Protein AF-A0A2S2QT78-F1 (afdb_monomer_lite)

Sequence (280 aa):
MNKSQINLNSVKNALRVKFSNNFRRFKINPHKTIDIESSTCYFLGVPFIPSDSFRSATNFPTILGQCLCLIPMSQDEFRFCSVRTILSVIALLCQIAMTILSFCWLKESGANIFKGGVVLFFGGAAVTMALLINLSINWCGLLKKWEQVEGYFGHQKNLKLKFTLISILCIIFSMVEHLSYLLTGIITTKKESSQEVFEIYVLRMFPQVFNIITYNVWIALLVLVINSVSTLTLCFSDQLIIMGSIALGNYFQSFNDRMKMCKGKVRILKLKFCSTKLYF

pLDDT: mean 73.45, std 18.23, range [28.55, 96.25]

Foldseek 3Di:
DDDPPPDPVVVVVVVVVVVVVVVVVVPPPPPPCPPPVCVPLPPPDDPDDDCQQPLNLCPVLVVCCCVQQLFQADSPDGDCPDPSVVVLVVLLVVLVVQLVLLVVCCVVVDHDPVSVVSNCLSVVLSVLSVVSNVCRNCVNVVSVVSVVLCSVLPGDPCLSVVLVVLSVVLVVVLVVVVVVLVVVQQVVDPDDDPVVSLQVSLCVVRVSDCVVDPDDPVVSVVVVVSSSSSSSSVSSSVSVVVSVCVSVVVSVVSVVVVVVVVVVVVVVVVVVVVVVVVVD

Organism: NCBI:txid143950

Structure (mmCIF, N/CA/C/O backbone):
data_AF-A0A2S2QT78-F1
#
_entry.id   AF-A0A2S2QT78-F1
#
loop_
_atom_site.group_PDB
_atom_site.id
_atom_site.type_symbol
_atom_site.label_atom_id
_atom_site.label_alt_id
_atom_site.label_comp_id
_atom_site.label_asym_id
_atom_site.label_entity_id
_atom_site.label_seq_id
_atom_site.pdbx_PDB_ins_code
_atom_site.Cartn_x
_atom_site.Cartn_y
_atom_site.Cartn_z
_atom_site.occupancy
_atom_site.B_iso_or_equiv
_atom_site.auth_seq_id
_atom_site.auth_comp_id
_atom_site.auth_asym_id
_atom_site.auth_atom_id
_atom_site.pdbx_PDB_model_num
ATOM 1 N N . MET A 1 1 ? 36.944 2.943 44.804 1.00 40.56 1 MET A N 1
ATOM 2 C CA . MET A 1 1 ? 35.773 3.449 44.048 1.00 40.56 1 MET A CA 1
ATOM 3 C C . MET A 1 1 ? 34.786 2.310 43.841 1.00 40.56 1 MET A C 1
ATOM 5 O O . MET A 1 1 ? 34.996 1.493 42.961 1.00 40.56 1 MET A O 1
ATOM 9 N N . ASN A 1 2 ? 33.776 2.183 44.705 1.00 43.69 2 ASN A N 1
ATOM 10 C CA . ASN A 1 2 ? 32.829 1.064 44.672 1.00 43.69 2 ASN A CA 1
ATOM 11 C C . ASN A 1 2 ? 31.497 1.532 45.291 1.00 43.69 2 ASN A C 1
ATOM 13 O O . ASN A 1 2 ? 31.399 1.596 46.513 1.00 43.69 2 ASN A O 1
ATOM 17 N N . LYS A 1 3 ? 30.526 1.992 44.479 1.00 43.75 3 LYS A N 1
ATOM 18 C CA . LYS A 1 3 ? 29.187 2.406 44.974 1.00 43.75 3 LYS A CA 1
ATOM 19 C C . LYS A 1 3 ? 28.069 2.551 43.918 1.00 43.75 3 LYS A C 1
ATOM 21 O O . LYS A 1 3 ? 27.052 3.164 44.214 1.00 43.75 3 LYS A O 1
ATOM 26 N N . SER A 1 4 ? 28.206 1.993 42.710 1.00 48.88 4 SER A N 1
ATOM 27 C CA . SER A 1 4 ? 27.219 2.189 41.621 1.00 48.88 4 SER A CA 1
ATOM 28 C C . SER A 1 4 ? 26.598 0.910 41.038 1.00 48.88 4 SER A C 1
ATOM 30 O O . SER A 1 4 ? 25.759 0.995 40.148 1.00 48.88 4 SER A O 1
ATOM 32 N N . GLN A 1 5 ? 26.943 -0.277 41.547 1.00 44.25 5 GLN A N 1
ATOM 33 C CA . GLN A 1 5 ? 26.356 -1.554 41.096 1.00 44.25 5 GLN A CA 1
ATOM 34 C C . GLN A 1 5 ? 25.200 -2.052 41.988 1.00 44.25 5 GLN A C 1
ATOM 36 O O . GLN A 1 5 ? 24.387 -2.875 41.566 1.00 44.25 5 GLN A O 1
ATOM 41 N N . ILE A 1 6 ? 25.049 -1.502 43.196 1.00 54.31 6 ILE A N 1
ATOM 42 C CA . ILE A 1 6 ? 23.978 -1.860 44.136 1.00 54.31 6 ILE A CA 1
ATOM 43 C C . ILE A 1 6 ? 22.799 -0.902 43.935 1.00 54.31 6 ILE A C 1
ATOM 45 O O . ILE A 1 6 ? 22.584 -0.002 44.736 1.00 54.31 6 ILE A O 1
ATOM 49 N N . ASN A 1 7 ? 22.053 -1.049 42.837 1.00 52.34 7 ASN A N 1
ATOM 50 C CA . ASN A 1 7 ? 20.640 -0.629 42.831 1.00 52.34 7 ASN A CA 1
ATOM 51 C C . ASN A 1 7 ? 19.833 -1.105 41.622 1.00 52.34 7 ASN A C 1
ATOM 53 O O . ASN A 1 7 ? 18.611 -1.188 41.700 1.00 52.34 7 ASN A O 1
ATOM 57 N N . LEU A 1 8 ? 20.474 -1.475 40.511 1.00 51.00 8 LEU A N 1
ATOM 58 C CA . LEU A 1 8 ? 19.716 -1.823 39.309 1.00 51.00 8 LEU A CA 1
ATOM 59 C C . LEU A 1 8 ? 18.965 -3.155 39.466 1.00 51.00 8 LEU A C 1
ATOM 61 O O . LEU A 1 8 ? 17.801 -3.250 39.090 1.00 51.00 8 LEU A O 1
ATOM 65 N N . ASN A 1 9 ? 19.578 -4.154 40.110 1.00 52.41 9 ASN A N 1
ATOM 66 C CA . ASN A 1 9 ? 18.940 -5.455 40.347 1.00 52.41 9 ASN A CA 1
ATOM 67 C C . ASN A 1 9 ? 17.832 -5.393 41.412 1.00 52.41 9 ASN A C 1
ATOM 69 O O . ASN A 1 9 ? 16.823 -6.084 41.279 1.00 52.41 9 ASN A O 1
ATOM 73 N N . SER A 1 10 ? 17.966 -4.517 42.414 1.00 53.44 10 SER A N 1
ATOM 74 C CA . SER A 1 10 ? 16.924 -4.284 43.426 1.00 53.44 10 SER A CA 1
ATOM 75 C C . SER A 1 10 ? 15.687 -3.624 42.805 1.00 53.44 10 SER A C 1
ATOM 77 O O . SER A 1 10 ? 14.565 -4.099 42.981 1.00 53.44 10 SER A O 1
ATOM 79 N N . VAL A 1 11 ? 15.893 -2.607 41.960 1.00 57.00 11 VAL A N 1
ATOM 80 C CA . VAL A 1 11 ? 14.813 -1.921 41.232 1.00 57.00 11 VAL A CA 1
ATOM 81 C C . VAL A 1 11 ? 14.149 -2.843 40.204 1.00 57.00 11 VAL A C 1
ATOM 83 O O . VAL A 1 11 ? 12.922 -2.857 40.094 1.00 57.00 11 VAL A O 1
ATOM 86 N N . LYS A 1 12 ? 14.922 -3.677 39.496 1.00 59.00 12 LYS A N 1
ATOM 87 C CA . LYS A 1 12 ? 14.390 -4.657 38.531 1.00 59.00 12 LYS A CA 1
ATOM 88 C C . LYS A 1 12 ? 13.536 -5.724 39.221 1.00 59.00 12 LYS A C 1
ATOM 90 O O . LYS A 1 12 ? 12.471 -6.076 38.714 1.00 59.00 12 LYS A O 1
ATOM 95 N N . ASN A 1 13 ? 13.952 -6.180 40.403 1.00 59.25 13 ASN A N 1
ATOM 96 C CA . ASN A 1 13 ? 13.185 -7.130 41.207 1.00 59.25 13 ASN A CA 1
ATOM 97 C C . ASN A 1 13 ? 11.931 -6.484 41.810 1.00 59.25 13 ASN A C 1
ATOM 99 O O . ASN A 1 13 ? 10.858 -7.080 41.742 1.00 59.25 13 ASN A O 1
ATOM 103 N N . ALA A 1 14 ? 12.012 -5.240 42.290 1.00 57.84 14 ALA A N 1
ATOM 104 C CA . ALA A 1 14 ? 10.852 -4.496 42.781 1.00 57.84 14 ALA A CA 1
ATOM 105 C C . ALA A 1 14 ? 9.816 -4.239 41.672 1.00 57.84 14 ALA A C 1
ATOM 107 O O . ALA A 1 14 ? 8.618 -4.427 41.890 1.00 57.84 14 ALA A O 1
ATOM 108 N N . LEU A 1 15 ? 10.257 -3.887 40.459 1.00 53.06 15 LEU A N 1
ATOM 109 C CA . LEU A 1 15 ? 9.379 -3.718 39.297 1.00 53.06 15 LEU A CA 1
ATOM 110 C C . LEU A 1 15 ? 8.764 -5.044 38.844 1.00 53.06 15 LEU A C 1
ATOM 112 O O . LEU A 1 15 ? 7.567 -5.079 38.570 1.00 53.06 15 LEU A O 1
ATOM 116 N N . ARG A 1 16 ? 9.529 -6.145 38.838 1.00 51.59 16 ARG A N 1
ATOM 117 C CA . ARG A 1 16 ? 9.022 -7.485 38.497 1.00 51.59 16 ARG A CA 1
ATOM 118 C C . ARG A 1 16 ? 7.979 -7.974 39.510 1.00 51.59 16 ARG A C 1
ATOM 120 O O . ARG A 1 16 ? 6.950 -8.509 39.103 1.00 51.59 16 ARG A O 1
ATOM 127 N N . VAL A 1 17 ? 8.185 -7.735 40.807 1.00 57.78 17 VAL A N 1
ATOM 128 C CA . VAL A 1 17 ? 7.209 -8.072 41.862 1.00 57.78 17 VAL A CA 1
ATOM 129 C C . VAL A 1 17 ? 5.964 -7.184 41.765 1.00 57.78 17 VAL A C 1
ATOM 131 O O . VAL A 1 17 ? 4.847 -7.683 41.887 1.00 57.78 17 VAL A O 1
ATOM 134 N N . LYS A 1 18 ? 6.117 -5.889 41.459 1.00 49.16 18 LYS A N 1
ATOM 135 C CA . LYS A 1 18 ? 4.988 -4.955 41.298 1.00 49.16 18 LYS A CA 1
ATOM 136 C C . LYS A 1 18 ? 4.167 -5.235 40.030 1.00 49.16 18 LYS A C 1
ATOM 138 O O . LYS A 1 18 ? 2.943 -5.121 40.071 1.00 49.16 18 LYS A O 1
ATOM 143 N N . PHE A 1 19 ? 4.803 -5.669 38.938 1.00 46.12 19 PHE A N 1
ATOM 144 C CA . PHE A 1 19 ? 4.113 -6.134 37.727 1.00 46.12 19 PHE A CA 1
ATOM 145 C C . PHE A 1 19 ? 3.421 -7.486 37.940 1.00 46.12 19 PHE A C 1
ATOM 147 O O . PHE A 1 19 ? 2.262 -7.636 37.562 1.00 46.12 19 PHE A O 1
ATOM 154 N N . SER A 1 20 ? 4.079 -8.435 38.614 1.00 46.62 20 SER A N 1
ATOM 155 C CA . SER A 1 20 ? 3.502 -9.747 38.950 1.00 46.62 20 SER A CA 1
ATOM 156 C C . SER A 1 20 ? 2.290 -9.628 39.885 1.00 46.62 20 SER A C 1
ATOM 158 O O . SER A 1 20 ? 1.262 -10.269 39.664 1.00 46.62 20 SER A O 1
ATOM 160 N N . ASN A 1 21 ? 2.345 -8.733 40.877 1.00 44.25 21 ASN A N 1
ATOM 161 C CA . ASN A 1 21 ? 1.227 -8.497 41.794 1.00 44.25 21 ASN A CA 1
ATOM 162 C C . ASN A 1 21 ? 0.055 -7.745 41.140 1.00 44.25 21 ASN A C 1
ATOM 164 O O . ASN A 1 21 ? -1.095 -8.016 41.483 1.00 44.25 21 ASN A O 1
ATOM 168 N N . ASN A 1 22 ? 0.310 -6.862 40.166 1.00 41.34 22 ASN A N 1
ATOM 169 C CA . ASN A 1 22 ? -0.763 -6.254 39.369 1.00 41.34 22 ASN A CA 1
ATOM 170 C C . ASN A 1 22 ? -1.397 -7.253 38.389 1.00 41.34 22 ASN A C 1
ATOM 172 O O . ASN A 1 22 ? -2.614 -7.240 38.229 1.00 41.34 22 ASN A O 1
ATOM 176 N N . PHE A 1 23 ? -0.622 -8.178 37.814 1.00 41.47 23 PHE A N 1
ATOM 177 C CA . PHE A 1 23 ? -1.169 -9.260 36.986 1.00 41.47 23 PHE A CA 1
ATOM 178 C C . PHE A 1 23 ? -1.919 -10.321 37.802 1.00 41.47 23 PHE A C 1
ATOM 180 O O . PHE A 1 23 ? -2.903 -10.877 37.320 1.00 41.47 23 PHE A O 1
ATOM 187 N N . ARG A 1 24 ? -1.551 -10.558 39.070 1.00 37.25 24 ARG A N 1
ATOM 188 C CA . ARG A 1 24 ? -2.330 -11.430 39.970 1.00 37.25 24 ARG A CA 1
ATOM 189 C C . ARG A 1 24 ? -3.718 -10.881 40.309 1.00 37.25 24 ARG A C 1
ATOM 191 O O . ARG A 1 24 ? -4.597 -11.684 40.600 1.00 37.25 24 ARG A O 1
ATOM 198 N N . ARG A 1 25 ? -3.964 -9.566 40.212 1.00 39.62 25 ARG A N 1
ATOM 199 C CA . ARG A 1 25 ? -5.335 -9.014 40.286 1.00 39.62 25 ARG A CA 1
ATOM 200 C C . ARG A 1 25 ? -6.189 -9.321 39.052 1.00 39.62 25 ARG A C 1
ATOM 202 O O . ARG A 1 25 ? -7.403 -9.203 39.139 1.00 39.62 25 ARG A O 1
ATOM 209 N N . PHE A 1 26 ? -5.574 -9.758 37.953 1.00 39.53 26 PHE A N 1
ATOM 210 C CA . PHE A 1 26 ? -6.248 -10.243 36.745 1.00 39.53 26 PHE A CA 1
ATOM 211 C C . PHE A 1 26 ? -6.240 -11.774 36.637 1.00 39.53 26 PHE A C 1
ATOM 213 O O . PHE A 1 26 ? -6.490 -12.323 35.565 1.00 39.53 26 PHE A O 1
ATOM 220 N N . LYS A 1 27 ? -5.983 -12.492 37.740 1.00 32.25 27 LYS A N 1
ATOM 221 C CA . LYS A 1 27 ? -6.191 -13.940 37.785 1.00 32.25 27 LYS A CA 1
ATOM 222 C C . LYS A 1 27 ? -7.698 -14.205 37.851 1.00 32.25 27 LYS A C 1
ATOM 224 O O . LYS A 1 27 ? -8.281 -14.293 38.928 1.00 32.25 27 LYS A O 1
ATOM 229 N N . ILE A 1 28 ? -8.325 -14.274 36.678 1.00 44.38 28 ILE A N 1
ATOM 230 C CA . ILE A 1 28 ? -9.664 -14.836 36.507 1.00 44.38 28 ILE A CA 1
ATOM 231 C C . ILE A 1 28 ? -9.603 -16.250 37.086 1.00 44.38 28 ILE A C 1
ATOM 233 O O . ILE A 1 28 ? -8.765 -17.061 36.695 1.00 44.38 28 ILE A O 1
ATOM 237 N N . ASN A 1 29 ? -10.414 -16.487 38.109 1.00 32.62 29 ASN A N 1
ATOM 238 C CA . ASN A 1 29 ? -10.479 -17.745 38.830 1.00 32.62 29 ASN A CA 1
ATOM 239 C C . ASN A 1 29 ? -11.189 -18.775 37.930 1.00 32.62 29 ASN A C 1
ATOM 241 O O . ASN A 1 29 ? -12.381 -18.599 37.690 1.00 32.62 29 ASN A O 1
ATOM 245 N N . PRO A 1 30 ? -10.516 -19.823 37.419 1.00 44.19 30 PRO A N 1
ATOM 246 C CA . PRO A 1 30 ? -11.125 -20.752 36.463 1.00 44.19 30 PRO A CA 1
ATOM 247 C C . PRO A 1 30 ? -12.193 -21.664 37.091 1.00 44.19 30 PRO A C 1
ATOM 249 O O . PRO A 1 30 ? -12.890 -22.360 36.367 1.00 44.19 30 PRO A O 1
ATOM 252 N N . HIS A 1 31 ? -12.345 -21.645 38.421 1.00 34.16 31 HIS A N 1
ATOM 253 C CA . HIS A 1 31 ? -13.324 -22.454 39.159 1.00 34.16 31 HIS A CA 1
ATOM 254 C C . HIS A 1 31 ? -14.366 -21.642 39.930 1.00 34.16 31 HIS A C 1
ATOM 256 O O . HIS A 1 31 ? -15.113 -22.197 40.732 1.00 34.16 31 HIS A O 1
ATOM 262 N N . LYS A 1 32 ? -14.458 -20.332 39.683 1.00 34.22 32 LYS A N 1
ATOM 263 C CA . LYS A 1 32 ? -15.635 -19.567 40.088 1.00 34.22 32 LYS A CA 1
ATOM 264 C C . LYS A 1 32 ? -16.439 -19.316 38.825 1.00 34.22 32 LYS A C 1
ATOM 266 O O . LYS A 1 32 ? -16.196 -18.338 38.123 1.00 34.22 32 LYS A O 1
ATOM 271 N N . THR A 1 33 ? -17.343 -20.245 38.530 1.00 36.12 33 THR A N 1
ATOM 272 C CA . THR A 1 33 ? -18.530 -19.996 37.717 1.00 36.12 33 THR A CA 1
ATOM 273 C C . THR A 1 33 ? -19.227 -18.781 38.318 1.00 36.12 33 THR A C 1
ATOM 275 O O . THR A 1 33 ? -20.008 -18.871 39.256 1.00 36.12 33 THR A O 1
ATOM 278 N N . ILE A 1 34 ? -18.836 -17.599 37.844 1.00 34.66 34 ILE A N 1
ATOM 279 C CA . ILE A 1 34 ? -19.784 -16.510 37.693 1.00 34.66 34 ILE A CA 1
ATOM 280 C C . ILE A 1 34 ? -20.809 -17.121 36.765 1.00 34.66 34 ILE A C 1
ATOM 282 O O . ILE A 1 34 ? -20.423 -17.524 35.668 1.00 34.66 34 ILE A O 1
ATOM 286 N N . ASP A 1 35 ? -22.029 -17.300 37.249 1.00 31.11 35 ASP A N 1
ATOM 287 C CA . ASP A 1 35 ? -23.122 -17.834 36.463 1.00 31.11 35 ASP A CA 1
ATOM 288 C C . ASP A 1 35 ? -23.119 -17.125 35.109 1.00 31.11 35 ASP A C 1
ATOM 290 O O . ASP A 1 35 ? -23.422 -15.935 34.979 1.00 31.11 35 ASP A O 1
ATOM 294 N N . ILE A 1 36 ? -22.702 -17.874 34.086 1.00 38.16 36 ILE A N 1
ATOM 295 C CA . ILE A 1 36 ? -22.864 -17.539 32.673 1.00 38.16 36 ILE A CA 1
ATOM 296 C C . ILE A 1 36 ? -24.342 -17.829 32.370 1.00 38.16 36 ILE A C 1
ATOM 298 O O . ILE A 1 36 ? -24.713 -18.629 31.5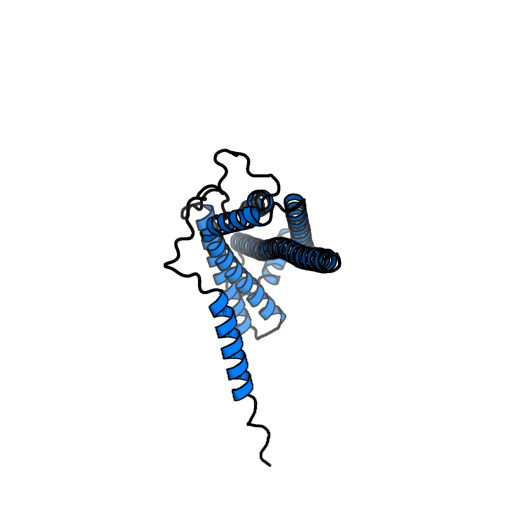25 1.00 38.16 36 ILE A O 1
ATOM 302 N N . GLU A 1 37 ? -25.198 -17.182 33.151 1.00 28.55 37 GLU A N 1
ATOM 303 C CA . GLU A 1 37 ? -26.637 -17.053 32.993 1.00 28.55 37 GLU A CA 1
ATOM 304 C C . GLU A 1 37 ? -26.939 -15.555 32.799 1.00 28.55 37 GLU A C 1
ATOM 306 O O . GLU A 1 37 ? -27.885 -14.973 33.308 1.00 28.55 37 GLU A O 1
ATOM 311 N N . SER A 1 38 ? -26.058 -14.899 32.040 1.00 32.66 38 SER A N 1
ATOM 312 C CA . SER A 1 38 ? -26.363 -13.685 31.280 1.00 32.66 38 SER A CA 1
ATOM 313 C C . SER A 1 38 ? -25.779 -13.810 29.873 1.00 32.66 38 SER A C 1
ATOM 315 O O . SER A 1 38 ? -25.160 -12.901 29.321 1.00 32.66 38 SER A O 1
ATOM 317 N N . SER A 1 39 ? -26.032 -14.971 29.267 1.00 30.86 39 SER A N 1
ATOM 318 C CA . SER A 1 39 ? -25.891 -15.282 27.838 1.00 30.86 39 SER A CA 1
ATOM 319 C C . SER A 1 39 ? -26.843 -14.448 26.954 1.00 30.86 39 SER A C 1
ATOM 321 O O . SER A 1 39 ? -27.360 -14.920 25.949 1.00 30.86 39 SER A O 1
ATOM 323 N N . THR A 1 40 ? -27.069 -13.186 27.317 1.00 31.77 40 THR A N 1
ATOM 324 C CA . THR A 1 40 ? -27.968 -12.225 26.675 1.00 31.77 40 THR A CA 1
ATOM 325 C C . THR A 1 40 ? -27.336 -10.831 26.704 1.00 31.77 40 THR A C 1
ATOM 327 O O . THR A 1 40 ? -27.868 -9.895 27.288 1.00 31.77 40 THR A O 1
ATOM 330 N N . CYS A 1 41 ? -26.177 -10.688 26.058 1.00 32.56 41 CYS A N 1
ATOM 331 C CA . CYS A 1 41 ? -25.733 -9.402 25.497 1.00 32.56 41 CYS A CA 1
ATOM 332 C C . CYS A 1 41 ? -25.567 -9.463 23.969 1.00 32.56 41 CYS A C 1
ATOM 334 O O . CYS A 1 41 ? -24.994 -8.561 23.369 1.00 32.56 41 CYS A O 1
ATOM 336 N N . TYR A 1 42 ? -26.134 -10.491 23.332 1.00 34.47 42 TYR A N 1
ATOM 337 C CA . TYR A 1 42 ? -26.773 -10.304 22.039 1.00 34.47 42 TYR A CA 1
ATOM 338 C C . TYR A 1 42 ? -28.257 -10.197 22.336 1.00 34.47 42 TYR A C 1
ATOM 340 O O . TYR A 1 42 ? -28.914 -11.175 22.692 1.00 34.47 42 TYR A O 1
ATOM 348 N N . PHE A 1 43 ? -28.760 -8.971 22.257 1.00 37.16 43 PHE A N 1
ATOM 349 C CA . PHE A 1 43 ? -30.172 -8.742 22.044 1.00 37.16 43 PHE A CA 1
ATOM 350 C C . PHE A 1 43 ? -30.519 -9.489 20.751 1.00 37.16 43 PHE A C 1
ATOM 352 O O . PHE A 1 43 ? -30.131 -9.085 19.655 1.00 37.16 43 PHE A O 1
ATOM 359 N N . LEU A 1 44 ? -31.151 -10.649 20.912 1.00 38.66 44 LEU A N 1
ATOM 360 C CA . LEU A 1 44 ? -31.910 -11.327 19.877 1.00 38.66 44 LEU A CA 1
ATOM 361 C C . LEU A 1 44 ? -32.727 -10.268 19.117 1.00 38.66 44 LEU A C 1
ATOM 363 O O . LEU A 1 44 ? -33.592 -9.623 19.703 1.00 38.66 44 LEU A O 1
ATOM 367 N N . GLY A 1 45 ? -32.440 -10.085 17.825 1.00 33.94 45 GLY A N 1
ATOM 368 C CA . GLY A 1 45 ? -33.372 -9.430 16.905 1.00 33.94 45 GLY A CA 1
ATOM 369 C C . GLY A 1 45 ? -33.177 -7.941 16.606 1.00 33.94 45 GLY A C 1
ATOM 370 O O . GLY A 1 45 ? -34.173 -7.234 16.491 1.00 33.94 45 GLY A O 1
ATOM 371 N N . VAL A 1 46 ? -31.951 -7.454 16.375 1.00 39.78 46 VAL A N 1
ATOM 372 C CA . VAL A 1 46 ? -31.778 -6.205 15.602 1.00 39.78 46 VAL A CA 1
ATOM 373 C C . VAL A 1 46 ? -31.065 -6.521 14.281 1.00 39.78 46 VAL A C 1
ATOM 375 O O . VAL A 1 46 ? -29.845 -6.652 14.270 1.00 39.78 46 VAL A O 1
ATOM 378 N N . PRO A 1 47 ? -31.785 -6.640 13.149 1.00 44.78 47 PRO A N 1
ATOM 379 C CA . PRO A 1 47 ? -31.189 -6.888 11.830 1.00 44.78 47 PRO A CA 1
ATOM 380 C C . PRO A 1 47 ? -30.467 -5.654 11.254 1.00 44.78 47 PRO A C 1
ATOM 382 O O . PRO A 1 47 ? -30.087 -5.639 10.086 1.00 44.78 47 PRO A O 1
ATOM 385 N N . PHE A 1 48 ? -30.300 -4.593 12.048 1.00 48.88 48 PHE A N 1
ATOM 386 C CA . PHE A 1 48 ? -29.821 -3.298 11.592 1.00 48.88 48 PHE A CA 1
ATOM 387 C C . PHE A 1 48 ? -28.428 -3.021 12.150 1.00 48.88 48 PHE A C 1
ATOM 389 O O . PHE A 1 48 ? -28.279 -2.583 13.290 1.00 48.88 48 PHE A O 1
ATOM 396 N N . ILE A 1 49 ? -27.404 -3.274 11.331 1.00 57.34 49 ILE A N 1
ATOM 397 C CA . ILE A 1 49 ? -26.040 -2.812 11.598 1.00 57.34 49 ILE A CA 1
ATOM 398 C C . ILE A 1 49 ? -26.094 -1.277 11.659 1.00 57.34 49 ILE A C 1
ATOM 400 O O . ILE A 1 49 ? -26.419 -0.642 10.650 1.00 57.34 49 ILE A O 1
ATOM 404 N N . PRO A 1 50 ? -25.808 -0.650 12.811 1.00 61.16 50 PRO A N 1
ATOM 405 C CA . PRO A 1 50 ? -25.892 0.796 12.935 1.00 61.16 50 PRO A CA 1
ATOM 406 C C . PRO A 1 50 ? -24.903 1.466 11.980 1.00 61.16 50 PRO A C 1
ATOM 408 O O . PRO A 1 50 ? -23.760 1.024 11.811 1.00 61.16 50 PRO A O 1
ATOM 411 N N . SER A 1 51 ? -25.347 2.559 11.357 1.00 60.25 51 SER A N 1
ATOM 412 C CA . SER A 1 51 ? -24.613 3.263 10.298 1.00 60.25 51 SER A CA 1
ATOM 413 C C . SER A 1 51 ? -23.226 3.749 10.723 1.00 60.25 51 SER A C 1
ATOM 415 O O . SER A 1 51 ? -22.356 3.891 9.866 1.00 60.25 51 SER A O 1
ATOM 417 N N . ASP A 1 52 ? -23.023 3.968 12.023 1.00 64.81 52 ASP A N 1
ATOM 418 C CA . ASP A 1 52 ? -21.782 4.457 12.630 1.00 64.81 52 ASP A CA 1
ATOM 419 C C . ASP A 1 52 ? -20.880 3.352 13.210 1.00 64.81 52 ASP A C 1
ATOM 421 O O . ASP A 1 52 ? -19.841 3.660 13.793 1.00 64.81 52 ASP A O 1
ATOM 425 N N . SER A 1 53 ? -21.243 2.075 13.045 1.00 76.12 53 SER A N 1
ATOM 426 C CA . SER A 1 53 ? -20.356 0.955 13.389 1.00 76.12 53 SER A CA 1
ATOM 427 C C . SER A 1 53 ? -19.055 1.009 12.589 1.00 76.12 53 SER A C 1
ATOM 429 O O . SER A 1 53 ? -19.038 1.421 11.423 1.00 76.12 53 SER A O 1
ATOM 431 N N . PHE A 1 54 ? -17.959 0.535 13.175 1.00 78.50 54 PHE A N 1
ATOM 432 C CA . PHE A 1 54 ? -16.657 0.443 12.511 1.00 78.50 54 PHE A CA 1
ATOM 433 C C . PHE A 1 54 ? -16.743 -0.358 11.202 1.00 78.50 54 PHE A C 1
ATOM 435 O O . PHE A 1 54 ? -16.150 0.019 10.190 1.00 78.50 54 PHE A O 1
ATOM 442 N N . ARG A 1 55 ? -17.554 -1.422 11.187 1.00 78.69 55 ARG A N 1
ATOM 443 C CA . ARG A 1 55 ? -17.868 -2.217 9.989 1.00 78.69 55 ARG A CA 1
ATOM 444 C C . ARG A 1 55 ? -18.493 -1.361 8.880 1.00 78.69 55 ARG A C 1
ATOM 446 O O . ARG A 1 55 ? -17.982 -1.331 7.766 1.00 78.69 55 ARG A O 1
ATOM 453 N N . SER A 1 56 ? -19.543 -0.598 9.187 1.00 80.00 56 SER A N 1
ATOM 454 C CA . SER A 1 56 ? -20.183 0.307 8.217 1.00 80.00 56 SER A CA 1
ATOM 455 C C . SER A 1 56 ? -19.252 1.446 7.776 1.00 80.00 56 SER A C 1
ATOM 457 O O . SER A 1 56 ? -19.183 1.778 6.590 1.00 80.00 56 SER A O 1
ATOM 459 N N . ALA A 1 57 ? -18.493 2.027 8.708 1.00 81.44 57 ALA A N 1
ATOM 460 C CA . ALA A 1 57 ? -17.575 3.133 8.445 1.00 81.44 57 ALA A CA 1
ATOM 461 C C . ALA A 1 57 ? -16.403 2.734 7.535 1.00 81.44 57 ALA A C 1
ATOM 463 O O . ALA A 1 57 ? -15.954 3.542 6.723 1.00 81.44 57 ALA A O 1
ATOM 464 N N . THR A 1 58 ? -15.916 1.496 7.648 1.00 82.00 58 THR A N 1
ATOM 465 C CA . THR A 1 58 ? -14.809 0.988 6.824 1.00 82.00 58 THR A CA 1
ATOM 466 C C . THR A 1 58 ? -15.235 0.534 5.432 1.00 82.00 58 THR A C 1
ATOM 468 O O . THR A 1 58 ? -14.377 0.404 4.566 1.00 82.00 58 THR A O 1
ATOM 471 N N . ASN A 1 59 ? -16.535 0.364 5.170 1.00 82.69 59 ASN A N 1
ATOM 472 C CA . ASN A 1 59 ? -17.031 -0.192 3.911 1.00 82.69 59 ASN A CA 1
ATOM 473 C C . ASN A 1 59 ? -16.569 0.596 2.669 1.00 82.69 59 ASN A C 1
ATOM 475 O O . ASN A 1 59 ? -16.004 0.018 1.744 1.00 82.69 59 ASN A O 1
ATOM 479 N N . PHE A 1 60 ? -16.735 1.924 2.665 1.00 82.12 60 PHE A N 1
ATOM 480 C CA . PHE A 1 60 ? -16.291 2.776 1.554 1.00 82.12 60 PHE A CA 1
ATOM 481 C C . PHE A 1 60 ? -14.766 2.714 1.320 1.00 82.12 60 PHE A C 1
ATOM 483 O O . PHE A 1 60 ? -14.362 2.401 0.197 1.00 82.12 60 PHE A O 1
ATOM 490 N N . PRO A 1 61 ? -13.912 2.907 2.350 1.00 82.31 61 PRO A N 1
ATOM 491 C CA . PRO A 1 61 ? -12.478 2.649 2.236 1.00 82.31 61 PRO A CA 1
ATOM 492 C C . PRO A 1 61 ? -12.147 1.260 1.675 1.00 82.31 61 PRO A C 1
ATOM 494 O O . PRO A 1 61 ? -11.315 1.136 0.783 1.00 82.31 61 PRO A O 1
ATOM 497 N N . THR A 1 62 ? -12.800 0.201 2.162 1.00 79.50 62 THR A N 1
ATOM 498 C CA . THR A 1 62 ? -12.521 -1.170 1.714 1.00 79.50 62 THR A CA 1
ATOM 499 C C . THR A 1 62 ? -12.873 -1.369 0.241 1.00 79.50 62 THR A C 1
ATOM 501 O O . THR A 1 62 ? -12.090 -1.980 -0.480 1.00 79.50 62 THR A O 1
ATOM 504 N N . ILE A 1 63 ? -14.003 -0.832 -0.229 1.00 78.62 63 ILE A N 1
ATOM 505 C CA . ILE A 1 63 ? -14.393 -0.888 -1.648 1.00 78.62 63 ILE A CA 1
ATOM 506 C C . ILE A 1 63 ? -13.356 -0.167 -2.517 1.00 78.62 63 ILE A C 1
ATOM 508 O O . ILE A 1 63 ? -12.949 -0.689 -3.553 1.00 78.62 63 ILE A O 1
ATOM 512 N N . LEU A 1 64 ? -12.866 0.993 -2.076 1.00 76.12 64 LEU A N 1
ATOM 513 C CA . LEU A 1 64 ? -11.803 1.715 -2.777 1.00 76.12 64 LEU A CA 1
ATOM 514 C C . LEU A 1 64 ? -10.502 0.910 -2.847 1.00 76.12 64 LEU A C 1
ATOM 516 O O . LEU A 1 64 ? -9.918 0.795 -3.921 1.00 76.12 64 LEU A O 1
ATOM 520 N N . GLY A 1 65 ? -10.084 0.291 -1.740 1.00 73.62 65 GLY A N 1
ATOM 521 C CA . GLY A 1 65 ? -8.912 -0.589 -1.714 1.00 73.62 65 GLY A CA 1
ATOM 522 C C . GLY A 1 65 ? -9.059 -1.813 -2.624 1.00 73.62 65 GLY A C 1
ATOM 523 O O . GLY A 1 65 ? -8.097 -2.223 -3.271 1.00 73.62 65 GLY A O 1
ATOM 524 N N . GLN A 1 66 ? -10.267 -2.372 -2.739 1.00 77.56 66 GLN A N 1
ATOM 525 C CA . GLN A 1 66 ? -10.550 -3.467 -3.672 1.00 77.56 66 GLN A CA 1
ATOM 526 C C . GLN A 1 66 ? -10.446 -3.020 -5.137 1.00 77.56 66 GLN A C 1
ATOM 528 O O . GLN A 1 66 ? -9.876 -3.746 -5.949 1.00 77.56 66 GLN A O 1
ATOM 533 N N . CYS A 1 67 ? -11.009 -1.857 -5.479 1.00 70.00 67 CYS A N 1
ATOM 534 C CA . CYS A 1 67 ? -11.060 -1.364 -6.858 1.00 70.00 67 CYS A CA 1
ATOM 535 C C . CYS A 1 67 ? -9.716 -0.814 -7.343 1.00 70.00 67 CYS A C 1
ATOM 537 O O . CYS A 1 67 ? -9.345 -1.048 -8.489 1.00 70.00 67 CYS A O 1
ATOM 539 N N . LEU A 1 68 ? -9.000 -0.081 -6.489 1.00 68.38 68 LEU A N 1
ATOM 540 C CA . LEU A 1 68 ? -7.801 0.665 -6.880 1.00 68.38 68 LEU A CA 1
ATOM 541 C C . LEU A 1 68 ? -6.506 -0.069 -6.528 1.00 68.38 68 LEU A C 1
ATOM 543 O O . LEU A 1 68 ? -5.540 0.003 -7.277 1.00 68.38 68 LEU A O 1
ATOM 547 N N . CYS A 1 69 ? -6.476 -0.793 -5.407 1.00 61.50 69 CYS A N 1
ATOM 548 C CA . CYS A 1 69 ? -5.242 -1.392 -4.881 1.00 61.50 69 CYS A CA 1
ATOM 549 C C . CYS A 1 69 ? -5.187 -2.915 -5.072 1.00 61.50 69 CYS A C 1
ATOM 551 O O . CYS A 1 69 ? -4.240 -3.555 -4.623 1.00 61.50 69 CYS A O 1
ATOM 553 N N . LEU A 1 70 ? -6.207 -3.504 -5.713 1.00 67.06 70 LEU A N 1
ATOM 554 C CA . LEU A 1 70 ? -6.349 -4.950 -5.926 1.00 67.06 70 LEU A CA 1
ATOM 555 C C . LEU A 1 70 ? -6.355 -5.770 -4.624 1.00 67.06 70 LEU A C 1
ATOM 557 O O . LEU A 1 70 ? -6.045 -6.959 -4.636 1.00 67.06 70 LEU A O 1
ATOM 561 N N . ILE A 1 71 ? -6.718 -5.169 -3.488 1.00 71.75 71 ILE A N 1
ATOM 562 C CA . ILE A 1 71 ? -6.611 -5.837 -2.186 1.00 71.75 71 ILE A CA 1
ATOM 563 C C . ILE A 1 71 ? -7.818 -6.759 -1.962 1.00 71.75 71 ILE A C 1
ATOM 565 O O . ILE A 1 71 ? -8.964 -6.311 -2.074 1.00 71.75 71 ILE A O 1
ATOM 569 N N . PRO A 1 72 ? -7.613 -8.029 -1.562 1.00 67.25 72 PRO A N 1
ATOM 570 C CA . PRO A 1 72 ? -8.695 -8.994 -1.386 1.00 67.25 72 PRO A CA 1
ATOM 571 C C . PRO A 1 72 ? -9.430 -8.853 -0.037 1.00 67.25 72 PRO A C 1
ATOM 573 O O . PRO A 1 72 ? -9.825 -9.844 0.568 1.00 67.25 72 PRO A O 1
ATOM 576 N N . MET A 1 73 ? -9.648 -7.640 0.475 1.00 63.91 73 MET A N 1
ATOM 577 C CA . MET A 1 73 ? -10.459 -7.458 1.688 1.00 63.91 73 MET A CA 1
ATOM 578 C C . MET A 1 73 ? -11.945 -7.600 1.368 1.00 63.91 73 MET A C 1
ATOM 580 O O . MET A 1 73 ? -12.399 -7.043 0.382 1.00 63.91 73 MET A O 1
ATOM 584 N N . SER A 1 74 ? -12.713 -8.308 2.196 1.00 64.06 74 SER A N 1
ATOM 585 C CA . SER A 1 74 ? -14.163 -8.516 2.037 1.00 64.06 74 SER A CA 1
ATOM 586 C C . SER A 1 74 ? -14.871 -8.259 3.365 1.00 64.06 74 SER A C 1
ATOM 588 O O . SER A 1 74 ? -14.320 -8.580 4.415 1.00 64.06 74 SER A O 1
ATOM 590 N N . GLN A 1 75 ? -16.067 -7.666 3.331 1.00 62.16 75 GLN A N 1
ATOM 591 C CA . GLN A 1 75 ? -16.837 -7.336 4.536 1.00 62.16 75 GLN A CA 1
ATOM 592 C C . GLN A 1 75 ? -17.551 -8.561 5.128 1.00 62.16 75 GLN A C 1
ATOM 594 O O . GLN A 1 75 ? -17.621 -8.690 6.352 1.00 62.16 75 GLN A O 1
ATOM 599 N N . ASP A 1 76 ? -18.034 -9.479 4.287 1.00 58.38 76 ASP A N 1
ATOM 600 C CA . ASP A 1 76 ? -18.948 -10.528 4.747 1.00 58.38 76 ASP A CA 1
ATOM 601 C C . ASP A 1 76 ? -18.276 -11.898 4.879 1.00 58.38 76 ASP A C 1
ATOM 603 O O . ASP A 1 76 ? -18.348 -12.453 5.968 1.00 58.38 76 ASP A O 1
ATOM 607 N N . GLU A 1 77 ? -17.495 -12.381 3.903 1.00 53.69 77 GLU A N 1
ATOM 608 C CA . GLU A 1 77 ? -16.566 -13.517 4.083 1.00 53.69 77 GLU A CA 1
ATOM 609 C C . GLU A 1 77 ? -15.375 -13.448 3.106 1.00 53.69 77 GLU A C 1
ATOM 611 O O . GLU A 1 77 ? -15.500 -12.953 1.979 1.00 53.69 77 GLU A O 1
ATOM 616 N N . PHE A 1 78 ? -14.205 -13.943 3.528 1.00 50.66 78 PHE A N 1
ATOM 617 C CA . PHE A 1 78 ? -12.990 -14.008 2.707 1.00 50.66 78 PHE A CA 1
ATOM 618 C C . PHE A 1 78 ? -12.981 -15.288 1.856 1.00 50.66 78 PHE A C 1
ATOM 620 O O . PHE A 1 78 ? -13.016 -16.394 2.390 1.00 50.66 78 PHE A O 1
ATOM 627 N N . ARG A 1 79 ? -12.892 -15.154 0.525 1.00 52.66 79 ARG A N 1
ATOM 628 C CA . ARG A 1 79 ? -12.711 -16.290 -0.396 1.00 52.66 79 ARG A CA 1
ATOM 629 C C . ARG A 1 79 ? -11.272 -16.322 -0.907 1.00 52.66 79 ARG A C 1
ATOM 631 O O . ARG A 1 79 ? -10.882 -15.481 -1.715 1.00 52.66 79 ARG A O 1
ATOM 638 N N . PHE A 1 80 ? -10.511 -17.332 -0.477 1.00 50.75 80 PHE A N 1
ATOM 639 C CA . PHE A 1 80 ? -9.102 -17.536 -0.850 1.00 50.75 80 PHE A CA 1
ATOM 640 C C . PHE A 1 80 ? -8.868 -17.637 -2.370 1.00 50.75 80 PHE A C 1
ATOM 642 O O . PHE A 1 80 ? -7.827 -17.205 -2.848 1.00 50.75 80 PHE A O 1
ATOM 649 N N . CYS A 1 81 ? -9.843 -18.136 -3.136 1.00 51.81 81 CYS A N 1
ATOM 650 C CA . CYS A 1 81 ? -9.772 -18.277 -4.598 1.00 51.81 81 CYS A CA 1
ATOM 651 C C . CYS A 1 81 ? -10.609 -17.223 -5.344 1.00 51.81 81 CYS A C 1
ATOM 653 O O . CYS A 1 81 ? -11.305 -17.530 -6.308 1.00 51.81 81 CYS A O 1
ATOM 655 N N . SER A 1 82 ? -10.590 -15.972 -4.883 1.00 69.69 82 SER A N 1
ATOM 656 C CA . SER A 1 82 ? -11.124 -14.857 -5.667 1.00 69.69 82 SER A CA 1
ATOM 657 C C . SER A 1 82 ? -10.072 -14.376 -6.667 1.00 69.69 82 SER A C 1
ATOM 659 O O . SER A 1 82 ? -8.890 -14.297 -6.330 1.00 69.69 82 SER A O 1
ATOM 661 N N . VAL A 1 83 ? -10.499 -13.982 -7.872 1.00 73.06 83 VAL A N 1
ATOM 662 C CA . VAL A 1 83 ? -9.649 -13.339 -8.899 1.00 73.06 83 VAL A CA 1
ATOM 663 C C . VAL A 1 83 ? -8.806 -12.208 -8.292 1.00 73.06 83 VAL A C 1
ATOM 665 O O . VAL A 1 83 ? -7.650 -12.019 -8.649 1.00 73.06 83 VAL A O 1
ATOM 668 N N . ARG A 1 84 ? -9.353 -11.510 -7.293 1.00 75.25 84 ARG A N 1
ATOM 669 C CA . ARG A 1 84 ? -8.689 -10.424 -6.561 1.00 75.25 84 ARG A CA 1
ATOM 670 C C . ARG A 1 84 ? -7.479 -10.895 -5.751 1.00 75.25 84 ARG A C 1
ATOM 672 O O . ARG A 1 84 ? -6.453 -10.228 -5.754 1.00 75.25 84 ARG A O 1
ATOM 679 N N . THR A 1 85 ? -7.565 -12.059 -5.109 1.00 78.75 85 THR A N 1
ATOM 680 C CA . THR A 1 85 ? -6.439 -12.638 -4.364 1.00 78.75 85 THR A CA 1
ATOM 681 C C . THR A 1 85 ? -5.316 -13.020 -5.322 1.00 78.75 85 THR A C 1
ATOM 683 O O . THR A 1 85 ? -4.161 -12.691 -5.071 1.00 78.75 85 THR A O 1
ATOM 686 N N . ILE A 1 86 ? -5.656 -13.618 -6.466 1.00 83.31 86 ILE A N 1
ATOM 687 C CA . ILE A 1 86 ? -4.680 -13.965 -7.507 1.00 83.31 86 ILE A CA 1
ATOM 688 C C . ILE A 1 86 ? -3.985 -12.702 -8.034 1.00 83.31 86 ILE A C 1
ATOM 690 O O . ILE A 1 86 ? -2.759 -12.656 -8.070 1.00 83.31 86 ILE A O 1
ATOM 694 N N . LEU A 1 87 ? -4.745 -11.651 -8.360 1.00 85.12 87 LEU A N 1
ATOM 695 C CA . LEU A 1 87 ? -4.186 -10.370 -8.808 1.00 85.12 87 LEU A CA 1
ATOM 696 C C . LEU A 1 87 ? -3.279 -9.729 -7.750 1.00 85.12 87 LEU A C 1
ATOM 698 O O . LEU A 1 87 ? -2.213 -9.226 -8.096 1.00 85.12 87 LEU A O 1
ATOM 702 N N . SER A 1 88 ? -3.646 -9.799 -6.467 1.00 87.06 88 SER A N 1
ATOM 703 C CA . SER A 1 88 ? -2.806 -9.284 -5.379 1.00 87.06 88 SER A CA 1
ATOM 704 C C . SER A 1 88 ? -1.489 -10.052 -5.218 1.00 87.06 88 SER A C 1
ATOM 706 O O . SER A 1 88 ? -0.445 -9.444 -4.989 1.00 87.06 88 SER A O 1
ATOM 708 N N . VAL A 1 89 ? -1.507 -11.377 -5.404 1.00 89.44 89 VAL A N 1
ATOM 709 C CA . VAL A 1 89 ? -0.299 -12.216 -5.379 1.00 89.44 89 VAL A CA 1
ATOM 710 C C . VAL A 1 89 ? 0.588 -11.925 -6.588 1.00 89.44 89 VAL A C 1
ATOM 712 O O . VAL A 1 89 ? 1.796 -11.785 -6.427 1.00 89.44 89 VAL A O 1
ATOM 715 N N . ILE A 1 90 ? 0.009 -11.766 -7.781 1.00 91.25 90 ILE A N 1
ATOM 716 C CA . ILE A 1 90 ? 0.758 -11.353 -8.978 1.00 91.25 90 ILE A CA 1
ATOM 717 C C . ILE A 1 90 ? 1.405 -9.982 -8.750 1.00 91.25 90 ILE A C 1
ATOM 719 O O . ILE A 1 90 ? 2.599 -9.828 -8.991 1.00 91.25 90 ILE A O 1
ATOM 723 N N . ALA A 1 91 ? 0.657 -9.008 -8.223 1.00 90.88 91 ALA A N 1
ATOM 724 C CA . ALA A 1 91 ? 1.183 -7.681 -7.907 1.00 90.88 91 ALA A CA 1
ATOM 725 C C . ALA A 1 91 ? 2.343 -7.743 -6.898 1.00 90.88 91 ALA A C 1
ATOM 727 O O . ALA A 1 91 ? 3.366 -7.093 -7.109 1.00 90.88 91 ALA A O 1
ATOM 728 N N . LEU A 1 92 ? 2.227 -8.574 -5.856 1.00 94.25 92 LEU A N 1
ATOM 729 C CA . LEU A 1 92 ? 3.304 -8.817 -4.893 1.00 94.25 92 LEU A CA 1
ATOM 730 C C . LEU A 1 92 ? 4.556 -9.391 -5.574 1.00 94.25 92 LEU A C 1
ATOM 732 O O . LEU A 1 92 ? 5.659 -8.900 -5.343 1.00 94.25 92 LEU A O 1
ATOM 736 N N . LEU A 1 93 ? 4.404 -10.400 -6.437 1.00 95.12 93 LEU A N 1
ATOM 737 C CA . LEU A 1 93 ? 5.527 -10.986 -7.177 1.00 95.12 93 LEU A CA 1
ATOM 738 C C . LEU A 1 93 ? 6.200 -9.954 -8.093 1.00 95.12 93 LEU A C 1
ATOM 740 O O . LEU A 1 93 ? 7.427 -9.871 -8.127 1.00 95.12 93 LEU A O 1
ATOM 744 N N . CYS A 1 94 ? 5.413 -9.124 -8.780 1.00 93.94 94 CYS A N 1
ATOM 745 C CA . CYS A 1 94 ? 5.920 -8.025 -9.597 1.00 93.94 94 CYS A CA 1
ATOM 746 C C . CYS A 1 94 ? 6.698 -6.990 -8.768 1.00 93.94 94 CYS A C 1
ATOM 748 O O . CYS A 1 94 ? 7.766 -6.551 -9.188 1.00 93.94 94 CYS A O 1
ATOM 750 N N . GLN A 1 95 ? 6.212 -6.623 -7.580 1.00 94.62 95 GLN A N 1
ATOM 751 C CA . GLN A 1 95 ? 6.906 -5.697 -6.675 1.00 94.62 95 GLN A CA 1
ATOM 752 C C . GLN A 1 95 ? 8.217 -6.287 -6.140 1.00 94.62 95 GLN A C 1
ATOM 754 O O . GLN A 1 95 ? 9.228 -5.585 -6.075 1.00 94.62 95 GLN A O 1
ATOM 759 N N . ILE A 1 96 ? 8.239 -7.584 -5.813 1.00 95.94 96 ILE A N 1
ATOM 760 C CA . ILE A 1 96 ? 9.465 -8.293 -5.417 1.00 95.94 96 ILE A CA 1
ATOM 761 C C . ILE A 1 96 ? 10.474 -8.287 -6.570 1.00 95.94 96 ILE A C 1
ATOM 763 O O . ILE A 1 96 ? 11.633 -7.931 -6.360 1.00 95.94 96 ILE A O 1
ATOM 767 N N . ALA A 1 97 ? 10.036 -8.613 -7.789 1.00 94.69 97 ALA A N 1
ATOM 768 C CA . ALA A 1 97 ? 10.893 -8.576 -8.971 1.00 94.69 97 ALA A CA 1
ATOM 769 C C . ALA A 1 97 ? 11.474 -7.171 -9.204 1.00 94.69 97 ALA A C 1
ATOM 771 O O . ALA A 1 97 ? 12.686 -7.030 -9.365 1.00 94.69 97 ALA A O 1
ATOM 772 N N . MET A 1 98 ? 10.644 -6.124 -9.123 1.00 93.75 98 MET A N 1
ATOM 773 C CA . MET A 1 98 ? 11.099 -4.731 -9.220 1.00 93.75 98 MET A CA 1
ATOM 774 C C . MET A 1 98 ? 12.113 -4.377 -8.132 1.00 93.75 98 MET A C 1
ATOM 776 O O . MET A 1 98 ? 13.120 -3.744 -8.425 1.00 93.75 98 MET A O 1
ATOM 780 N N . THR A 1 99 ? 11.902 -4.836 -6.897 1.00 94.88 99 THR A N 1
ATOM 781 C CA . THR A 1 99 ? 12.835 -4.604 -5.783 1.00 94.88 99 THR A CA 1
ATOM 782 C C . THR A 1 99 ? 14.199 -5.238 -6.051 1.00 94.88 99 THR A C 1
ATOM 784 O O . THR A 1 99 ? 15.229 -4.604 -5.820 1.00 94.88 99 THR A O 1
ATOM 787 N N . ILE A 1 100 ? 14.219 -6.470 -6.570 1.00 94.38 100 ILE A N 1
ATOM 788 C CA . ILE A 1 100 ? 15.456 -7.177 -6.927 1.00 94.38 100 ILE A CA 1
ATOM 789 C C . ILE A 1 100 ? 16.185 -6.436 -8.049 1.00 94.38 100 ILE A C 1
ATOM 791 O O . ILE A 1 100 ? 17.375 -6.162 -7.914 1.00 94.38 100 ILE A O 1
ATOM 795 N N . LEU A 1 101 ? 15.477 -6.045 -9.114 1.00 92.44 101 LEU A N 1
ATOM 796 C CA . LEU A 1 101 ? 16.055 -5.272 -10.219 1.00 92.44 101 LEU A CA 1
ATOM 797 C C . LEU A 1 101 ? 16.630 -3.935 -9.731 1.00 92.44 101 LEU A C 1
ATOM 799 O O . LEU A 1 101 ? 17.767 -3.593 -10.056 1.00 92.44 101 LEU A O 1
ATOM 803 N N . SER A 1 102 ? 15.901 -3.207 -8.880 1.00 91.38 102 SER A N 1
ATOM 804 C CA . SER A 1 102 ? 16.390 -1.976 -8.248 1.00 91.38 102 SER A CA 1
ATOM 805 C C . SER A 1 102 ? 17.640 -2.207 -7.401 1.00 91.38 102 SER A C 1
ATOM 807 O O . SER A 1 102 ? 18.544 -1.371 -7.403 1.00 91.38 102 SER A O 1
ATOM 809 N N . PHE A 1 103 ? 17.718 -3.330 -6.685 1.00 92.00 103 PHE A N 1
ATOM 810 C CA . PHE A 1 103 ? 18.875 -3.671 -5.861 1.00 92.00 103 PHE A CA 1
ATOM 811 C C . PHE A 1 103 ? 20.099 -4.048 -6.707 1.00 92.00 103 PHE A C 1
ATOM 813 O O . PHE A 1 103 ? 21.205 -3.581 -6.429 1.00 92.00 103 PHE A O 1
ATOM 820 N N . CYS A 1 104 ? 19.911 -4.833 -7.771 1.00 91.06 104 CYS A N 1
ATOM 821 C CA . CYS A 1 104 ? 20.956 -5.131 -8.752 1.00 91.06 104 CYS A CA 1
ATOM 822 C C . CYS A 1 104 ? 21.496 -3.844 -9.384 1.00 91.06 104 CYS A C 1
ATOM 824 O O . CYS A 1 104 ? 22.705 -3.612 -9.378 1.00 91.06 104 CYS A O 1
ATOM 826 N N . TRP A 1 105 ? 20.601 -2.951 -9.809 1.00 89.81 105 TRP A N 1
ATOM 827 C CA . TRP A 1 105 ? 20.969 -1.654 -10.371 1.00 89.81 105 TRP A CA 1
ATOM 828 C C . TRP A 1 105 ? 21.750 -0.772 -9.384 1.00 89.81 105 TRP A C 1
ATOM 830 O O . TRP A 1 105 ? 22.748 -0.148 -9.756 1.00 89.81 105 TRP A O 1
ATOM 840 N N . LEU A 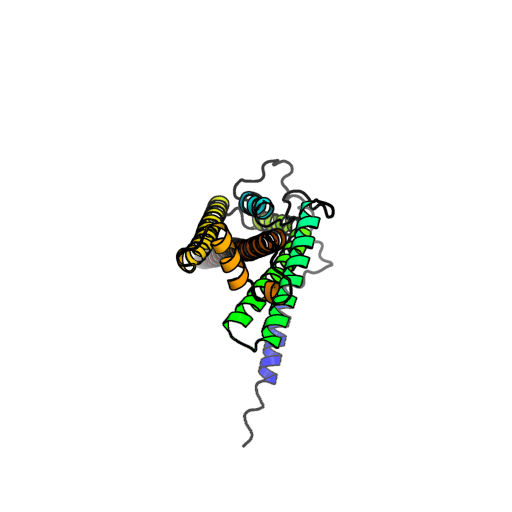1 106 ? 21.346 -0.750 -8.108 1.00 90.50 106 LEU A N 1
ATOM 841 C CA . LEU A 1 106 ? 22.068 -0.051 -7.040 1.00 90.50 106 LEU A CA 1
ATOM 842 C C . LEU A 1 106 ? 23.493 -0.596 -6.862 1.00 90.50 106 LEU A C 1
ATOM 844 O O . LEU A 1 106 ? 24.425 0.188 -6.671 1.00 90.50 106 LEU A O 1
ATOM 848 N N . LYS A 1 107 ? 23.663 -1.921 -6.927 1.00 88.31 107 LYS A N 1
ATOM 849 C CA . LYS A 1 107 ? 24.960 -2.590 -6.772 1.00 88.31 107 LYS A CA 1
ATOM 850 C C . LYS A 1 107 ? 25.892 -2.306 -7.951 1.00 88.31 107 LYS A C 1
ATOM 852 O O . LYS A 1 107 ? 27.051 -1.976 -7.730 1.00 88.31 107 LYS A O 1
ATOM 857 N N . GLU A 1 108 ? 25.394 -2.423 -9.178 1.00 87.31 108 GLU A N 1
ATOM 858 C CA . GLU A 1 108 ? 26.200 -2.263 -10.397 1.00 87.31 108 GLU A CA 1
ATOM 859 C C . GLU A 1 108 ? 26.577 -0.808 -10.663 1.00 87.31 108 GLU A C 1
ATOM 861 O O . GLU A 1 108 ? 27.712 -0.504 -11.015 1.00 87.31 108 GLU A O 1
ATOM 866 N N . SER A 1 109 ? 25.638 0.115 -10.459 1.00 81.50 109 SER A N 1
ATOM 867 C CA . SER A 1 109 ? 25.838 1.529 -10.787 1.00 81.50 109 SER A CA 1
ATOM 868 C C . SER A 1 109 ? 26.392 2.356 -9.614 1.00 81.50 109 SER A C 1
ATOM 870 O O . SER A 1 109 ? 26.471 3.582 -9.720 1.00 81.50 109 SER A O 1
ATOM 872 N N . GLY A 1 110 ? 26.698 1.727 -8.475 1.00 83.50 110 GLY A N 1
ATOM 873 C CA . GLY A 1 110 ? 27.167 2.379 -7.250 1.00 83.50 110 GLY A CA 1
ATOM 874 C C . GLY A 1 110 ? 26.051 2.970 -6.375 1.00 83.50 110 GLY A C 1
ATOM 875 O O . GLY A 1 110 ? 25.036 3.486 -6.868 1.00 83.50 110 GLY A O 1
ATOM 876 N N . ALA A 1 111 ? 26.271 2.913 -5.055 1.00 82.12 111 ALA A N 1
ATOM 877 C CA . ALA A 1 111 ? 25.308 3.320 -4.037 1.00 82.12 111 ALA A CA 1
ATOM 878 C C . ALA A 1 111 ? 25.055 4.837 -4.047 1.00 82.12 111 ALA A C 1
ATOM 880 O O . ALA A 1 111 ? 25.973 5.643 -3.925 1.00 82.12 111 ALA A O 1
ATOM 881 N N . ASN A 1 112 ? 23.785 5.225 -4.162 1.00 88.69 112 ASN A N 1
ATOM 882 C CA . ASN A 1 112 ? 23.329 6.613 -4.099 1.00 88.69 112 ASN A CA 1
ATOM 883 C C . ASN A 1 112 ? 21.984 6.651 -3.355 1.00 88.69 112 ASN A C 1
ATOM 885 O O . ASN A 1 112 ? 21.165 5.751 -3.537 1.00 88.69 112 ASN A O 1
ATOM 889 N N . ILE A 1 113 ? 21.750 7.686 -2.544 1.00 86.31 113 ILE A N 1
ATOM 890 C CA . ILE A 1 113 ? 20.509 7.903 -1.782 1.00 86.31 113 ILE A CA 1
ATOM 891 C C . ILE A 1 113 ? 19.278 7.831 -2.691 1.00 86.31 113 ILE A C 1
ATOM 893 O O . ILE A 1 113 ? 18.308 7.165 -2.339 1.00 86.31 113 ILE A O 1
ATOM 897 N N . PHE A 1 114 ? 19.330 8.432 -3.884 1.00 84.69 114 PHE A N 1
ATOM 898 C CA . PHE A 1 114 ? 18.206 8.390 -4.827 1.00 84.69 114 PHE A CA 1
ATOM 899 C C . PHE A 1 114 ? 17.873 6.959 -5.262 1.00 84.69 114 PHE A C 1
ATOM 901 O O . PHE A 1 114 ? 16.714 6.557 -5.261 1.00 84.69 114 PHE A O 1
ATOM 908 N N . LYS A 1 115 ? 18.899 6.158 -5.562 1.00 85.94 115 LYS A N 1
ATOM 909 C CA . LYS A 1 115 ? 18.744 4.753 -5.964 1.00 85.94 115 LYS A CA 1
ATOM 910 C C . LYS A 1 115 ? 18.287 3.877 -4.796 1.00 85.94 115 LYS A C 1
ATOM 912 O O . LYS A 1 115 ? 17.440 3.008 -4.971 1.00 85.94 115 LYS A O 1
ATOM 917 N N . GLY A 1 116 ? 18.808 4.145 -3.597 1.00 89.12 116 GLY A N 1
ATOM 918 C CA . GLY A 1 116 ? 18.340 3.530 -2.357 1.00 89.12 116 GLY A CA 1
ATOM 919 C C . GLY A 1 116 ? 16.860 3.820 -2.102 1.00 89.12 116 GLY A C 1
ATOM 920 O O . GLY A 1 116 ? 16.127 2.919 -1.711 1.00 89.12 116 GLY A O 1
ATOM 921 N N . GLY A 1 117 ? 16.398 5.034 -2.418 1.00 90.12 117 GLY A N 1
ATOM 922 C CA . GLY A 1 117 ? 14.983 5.405 -2.380 1.00 90.12 117 GLY A CA 1
ATOM 923 C C . GLY A 1 117 ? 14.109 4.523 -3.273 1.00 90.12 117 GLY A C 1
ATOM 924 O O . GLY A 1 117 ? 13.069 4.059 -2.821 1.00 90.12 117 GLY A O 1
ATOM 925 N N . VAL A 1 118 ? 14.555 4.210 -4.495 1.00 90.69 118 VAL A N 1
ATOM 926 C CA . VAL A 1 118 ? 13.825 3.310 -5.413 1.00 90.69 118 VAL A CA 1
ATOM 927 C C . VAL A 1 118 ? 13.720 1.888 -4.843 1.00 90.69 118 VAL A C 1
ATOM 929 O O . VAL A 1 118 ? 12.650 1.284 -4.888 1.00 90.69 118 VAL A O 1
ATOM 932 N N . VAL A 1 119 ? 14.801 1.367 -4.248 1.00 93.25 119 VAL A N 1
ATOM 933 C CA . VAL A 1 119 ? 14.796 0.050 -3.578 1.00 93.25 119 VAL A CA 1
ATOM 934 C C . VAL A 1 119 ? 13.833 0.041 -2.390 1.00 93.25 119 VAL A C 1
ATOM 936 O O . VAL A 1 119 ? 13.039 -0.886 -2.248 1.00 93.25 119 VAL A O 1
ATOM 939 N N . LEU A 1 120 ? 13.882 1.076 -1.547 1.00 94.50 120 LEU A N 1
ATOM 940 C CA . LEU A 1 120 ? 12.995 1.206 -0.390 1.00 94.50 120 LEU A CA 1
ATOM 941 C C . LEU A 1 120 ? 11.533 1.372 -0.803 1.00 94.50 120 LEU A C 1
ATOM 943 O O . LEU A 1 120 ? 10.658 0.843 -0.126 1.00 94.50 120 LEU A O 1
ATOM 947 N N . PHE A 1 121 ? 11.266 2.058 -1.913 1.00 93.56 121 PHE A N 1
ATOM 948 C CA . PHE A 1 121 ? 9.921 2.241 -2.442 1.00 93.56 121 PHE A CA 1
ATOM 949 C C . PHE A 1 121 ? 9.297 0.909 -2.874 1.00 93.56 121 PHE A C 1
ATOM 951 O O . PHE A 1 121 ? 8.275 0.507 -2.318 1.00 93.56 121 PHE A O 1
ATOM 958 N N . PHE A 1 122 ? 9.927 0.178 -3.802 1.00 94.12 122 PHE A N 1
ATOM 959 C CA . PHE A 1 122 ? 9.381 -1.104 -4.269 1.00 94.12 122 PHE A CA 1
ATOM 960 C C . PHE A 1 122 ? 9.417 -2.181 -3.179 1.00 94.12 122 PHE A C 1
ATOM 962 O O . PHE A 1 122 ? 8.453 -2.935 -3.034 1.00 94.12 122 PHE A O 1
ATOM 969 N N . GLY A 1 123 ? 10.474 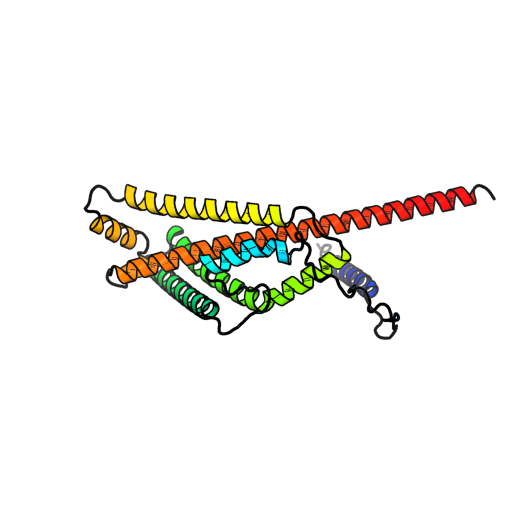-2.211 -2.361 1.00 95.62 123 GLY A N 1
ATOM 970 C CA . GLY A 1 123 ? 10.584 -3.149 -1.244 1.00 95.62 123 GLY A CA 1
ATOM 971 C C . GLY A 1 123 ? 9.546 -2.874 -0.157 1.00 95.62 123 GLY A C 1
ATOM 972 O O . GLY A 1 123 ? 8.896 -3.796 0.334 1.00 95.62 123 GLY A O 1
ATOM 973 N N . GLY A 1 124 ? 9.334 -1.600 0.179 1.00 95.69 124 GLY A N 1
ATOM 974 C CA . GLY A 1 124 ? 8.287 -1.159 1.097 1.00 95.69 124 GLY A CA 1
ATOM 975 C C . GLY A 1 124 ? 6.892 -1.495 0.578 1.00 95.69 124 GLY A C 1
ATOM 976 O O . GLY A 1 124 ? 6.076 -2.022 1.335 1.00 95.69 124 GLY A O 1
ATOM 977 N N . ALA A 1 125 ? 6.629 -1.276 -0.713 1.00 94.75 125 ALA A N 1
ATOM 978 C CA . ALA A 1 125 ? 5.370 -1.658 -1.348 1.00 94.75 125 ALA A CA 1
ATOM 979 C C . ALA A 1 125 ? 5.133 -3.177 -1.286 1.00 94.75 125 ALA A C 1
ATOM 981 O O . ALA A 1 125 ? 4.050 -3.593 -0.880 1.00 94.75 125 ALA A O 1
ATOM 982 N N . ALA A 1 126 ? 6.150 -4.000 -1.572 1.00 95.12 126 ALA A N 1
ATOM 983 C CA . ALA A 1 126 ? 6.059 -5.460 -1.477 1.00 95.12 126 ALA A CA 1
ATOM 984 C C . ALA A 1 126 ? 5.736 -5.934 -0.049 1.00 95.12 126 ALA A C 1
ATOM 986 O O . ALA A 1 126 ? 4.820 -6.733 0.159 1.00 95.12 126 ALA A O 1
ATOM 987 N N . VAL A 1 127 ? 6.451 -5.414 0.955 1.00 96.25 127 VAL A N 1
ATOM 988 C CA . VAL A 1 127 ? 6.185 -5.732 2.371 1.00 96.25 127 VAL A CA 1
ATOM 989 C C . VAL A 1 127 ? 4.769 -5.313 2.758 1.00 96.25 127 VAL A C 1
ATOM 991 O O . VAL A 1 127 ? 4.042 -6.078 3.391 1.00 96.25 127 VAL A O 1
ATOM 994 N N . THR A 1 128 ? 4.353 -4.120 2.340 1.00 94.56 128 THR A N 1
ATOM 995 C CA . THR A 1 128 ? 3.020 -3.584 2.622 1.00 94.56 128 THR A CA 1
ATOM 996 C C . THR A 1 128 ? 1.934 -4.449 1.990 1.00 94.56 128 THR A C 1
ATOM 998 O O . THR A 1 128 ? 0.975 -4.816 2.665 1.00 94.56 128 THR A O 1
ATOM 1001 N N . MET A 1 129 ? 2.107 -4.863 0.735 1.00 92.44 129 MET A N 1
ATOM 1002 C CA . MET A 1 129 ? 1.172 -5.747 0.043 1.00 92.44 129 MET A CA 1
ATOM 1003 C C . MET A 1 129 ? 1.050 -7.106 0.743 1.00 92.44 129 MET A C 1
ATOM 1005 O O . MET A 1 129 ? -0.059 -7.591 0.965 1.00 92.44 129 MET A O 1
ATOM 1009 N N . ALA A 1 130 ? 2.167 -7.694 1.183 1.00 93.38 130 ALA A N 1
ATOM 1010 C CA . ALA A 1 130 ? 2.155 -8.934 1.960 1.00 93.38 130 ALA A CA 1
ATOM 1011 C C . ALA A 1 130 ? 1.392 -8.782 3.291 1.00 93.38 130 ALA A C 1
ATOM 1013 O O . ALA A 1 130 ? 0.588 -9.645 3.657 1.00 93.38 130 ALA A O 1
ATOM 1014 N N . LEU A 1 131 ? 1.591 -7.664 3.999 1.00 93.12 131 LEU A N 1
ATOM 1015 C CA . LEU A 1 131 ? 0.852 -7.355 5.226 1.00 93.12 131 LEU A CA 1
ATOM 1016 C C . LEU A 1 131 ? -0.642 -7.153 4.963 1.00 93.12 131 LEU A C 1
ATOM 1018 O O . LEU A 1 131 ? -1.457 -7.636 5.746 1.00 93.12 131 LEU A O 1
ATOM 1022 N N . LEU A 1 132 ? -1.014 -6.495 3.864 1.00 90.19 132 LEU A N 1
ATOM 1023 C CA . LEU A 1 132 ? -2.409 -6.279 3.473 1.00 90.19 132 LEU A CA 1
ATOM 1024 C C . LEU A 1 132 ? -3.108 -7.584 3.083 1.00 90.19 132 LEU A C 1
ATOM 1026 O O . LEU A 1 132 ? -4.265 -7.785 3.450 1.00 90.19 132 LEU A O 1
ATOM 1030 N N . ILE A 1 133 ? -2.410 -8.505 2.413 1.00 88.88 133 ILE A N 1
ATOM 1031 C CA . ILE A 1 133 ? -2.918 -9.859 2.155 1.00 88.88 133 ILE A CA 1
ATOM 1032 C C . ILE A 1 133 ? -3.149 -10.586 3.486 1.00 88.88 133 ILE A C 1
ATOM 1034 O O . ILE A 1 133 ? -4.245 -11.095 3.724 1.00 88.88 133 ILE A O 1
ATOM 1038 N N . ASN A 1 134 ? -2.182 -10.576 4.406 1.00 89.94 134 ASN A N 1
ATOM 1039 C CA . ASN A 1 134 ? -2.359 -11.200 5.721 1.00 89.94 134 ASN A CA 1
ATOM 1040 C C . ASN A 1 134 ? -3.488 -10.545 6.544 1.00 89.94 134 ASN A C 1
ATOM 1042 O O . ASN A 1 134 ? -4.255 -11.225 7.233 1.00 89.94 134 ASN A O 1
ATOM 1046 N N . LEU A 1 135 ? -3.628 -9.222 6.452 1.00 88.00 135 LEU A N 1
ATOM 1047 C CA . LEU A 1 135 ? -4.725 -8.483 7.066 1.00 88.00 135 LEU A CA 1
ATOM 1048 C C . LEU A 1 135 ? -6.065 -8.906 6.467 1.00 88.00 135 LEU A C 1
ATOM 1050 O O . LEU A 1 135 ? -7.008 -9.123 7.218 1.00 88.00 135 LEU A O 1
ATOM 1054 N N . SER A 1 136 ? -6.147 -9.070 5.146 1.00 84.94 136 SER A N 1
ATOM 1055 C CA . SER A 1 136 ? -7.385 -9.434 4.453 1.00 84.94 136 SER A CA 1
ATOM 1056 C C . SER A 1 136 ? -7.940 -10.791 4.887 1.00 84.94 136 SER A C 1
ATOM 1058 O O . SER A 1 136 ? -9.145 -10.908 5.110 1.00 84.94 136 SER A O 1
ATOM 1060 N N . ILE A 1 137 ? -7.058 -11.766 5.133 1.00 83.00 137 ILE A N 1
ATOM 1061 C CA . ILE A 1 137 ? -7.412 -13.089 5.667 1.00 83.00 137 ILE A CA 1
ATOM 1062 C C . ILE A 1 137 ? -8.054 -12.954 7.056 1.00 83.00 137 ILE A C 1
ATOM 1064 O O . ILE A 1 137 ? -9.041 -13.615 7.370 1.00 83.00 137 ILE A O 1
ATOM 1068 N N . ASN A 1 138 ? -7.517 -12.059 7.887 1.00 84.75 138 ASN A N 1
ATOM 1069 C CA . ASN A 1 138 ? -7.959 -11.859 9.267 1.00 84.75 138 ASN A CA 1
ATOM 1070 C C . ASN A 1 138 ? -9.017 -10.751 9.426 1.00 84.75 138 ASN A C 1
ATOM 1072 O O . ASN A 1 138 ? -9.508 -10.524 10.536 1.00 84.75 138 ASN A O 1
ATOM 1076 N N . TRP A 1 139 ? -9.389 -10.064 8.342 1.00 85.12 139 TRP A N 1
ATOM 1077 C CA . TRP A 1 139 ? -10.184 -8.834 8.373 1.00 85.12 139 TRP A CA 1
ATOM 1078 C C . TRP A 1 139 ? -11.563 -9.049 8.993 1.00 85.12 139 TRP A C 1
ATOM 1080 O O . TRP A 1 139 ? -11.970 -8.311 9.887 1.00 85.12 139 TRP A O 1
ATOM 1090 N N . CYS A 1 140 ? -12.253 -10.124 8.608 1.00 78.69 140 CYS A N 1
ATOM 1091 C CA . CYS A 1 140 ? -13.552 -10.476 9.187 1.00 78.69 140 CYS A CA 1
ATOM 1092 C C . CYS A 1 140 ? -13.460 -10.733 10.702 1.00 78.69 140 CYS A C 1
ATOM 1094 O O . CYS A 1 140 ? -14.329 -10.309 11.464 1.00 78.69 140 CYS A O 1
ATOM 1096 N N . GLY A 1 141 ? -12.390 -11.395 11.155 1.00 80.81 141 GLY A N 1
ATOM 1097 C CA . GLY A 1 141 ? -12.136 -11.616 12.580 1.00 80.81 141 GLY A CA 1
ATOM 1098 C C . GLY A 1 141 ? -11.854 -10.313 13.331 1.00 80.81 141 GLY A C 1
ATOM 1099 O O . GLY A 1 141 ? -12.305 -10.143 14.464 1.00 80.81 141 GLY A O 1
ATOM 1100 N N . LEU A 1 142 ? -11.157 -9.372 12.691 1.00 85.19 142 LEU A N 1
ATOM 1101 C CA . LEU A 1 142 ? -10.912 -8.038 13.232 1.00 85.19 142 LEU A CA 1
ATOM 1102 C C . LEU A 1 142 ? -12.216 -7.235 13.361 1.00 85.19 142 LEU A C 1
ATOM 1104 O O . LEU A 1 142 ? -12.461 -6.660 14.419 1.00 85.19 142 LEU A O 1
ATOM 1108 N N . LEU A 1 143 ? -13.076 -7.247 12.338 1.00 82.56 143 LEU A N 1
ATOM 1109 C CA . LEU A 1 143 ? -14.380 -6.573 12.368 1.00 82.56 143 LEU A CA 1
ATOM 1110 C C . LEU A 1 143 ? -15.272 -7.095 13.502 1.00 82.56 143 LEU A C 1
ATOM 1112 O O . LEU A 1 143 ? -15.849 -6.297 14.234 1.00 82.56 143 LEU A O 1
ATOM 1116 N N . LYS A 1 144 ? -15.327 -8.418 13.706 1.00 81.50 144 LYS A N 1
ATOM 1117 C CA . LYS A 1 144 ? -16.092 -9.029 14.811 1.00 81.50 144 LYS A CA 1
ATOM 1118 C C . LYS A 1 144 ? -15.587 -8.584 16.187 1.00 81.50 144 LYS A C 1
ATOM 1120 O O . LYS A 1 144 ? -16.377 -8.341 17.092 1.00 81.50 144 LYS A O 1
ATOM 1125 N N . LYS A 1 145 ? -14.268 -8.453 16.362 1.00 85.00 145 LYS A N 1
ATOM 1126 C CA . LYS A 1 145 ? -13.687 -7.938 17.615 1.00 85.00 145 LYS A CA 1
ATOM 1127 C C . LYS A 1 145 ? -14.027 -6.464 17.835 1.00 85.00 145 LYS A C 1
ATOM 1129 O O . LYS A 1 145 ? -14.318 -6.079 18.962 1.00 85.00 145 LYS A O 1
ATOM 1134 N N . TRP A 1 146 ? -14.013 -5.653 16.778 1.00 84.12 146 TRP A N 1
ATOM 1135 C CA . TRP A 1 146 ? -14.435 -4.253 16.858 1.00 84.12 146 TRP A CA 1
ATOM 1136 C C . TRP A 1 146 ? -15.898 -4.113 17.270 1.00 84.12 146 TRP A C 1
ATOM 1138 O O . TRP A 1 146 ? -16.202 -3.305 18.142 1.00 84.12 146 TRP A O 1
ATOM 1148 N N . GLU A 1 147 ? -16.773 -4.948 16.722 1.00 82.69 147 GLU A N 1
ATOM 1149 C CA . GLU A 1 147 ? -18.193 -4.977 17.077 1.00 82.69 147 GLU A CA 1
ATOM 1150 C C . GLU A 1 147 ? -18.415 -5.331 18.558 1.00 82.69 147 GLU A C 1
ATOM 1152 O O . GLU A 1 147 ? -19.221 -4.701 19.241 1.00 82.69 147 GLU A O 1
ATOM 1157 N N . GLN A 1 148 ? -17.630 -6.264 19.110 1.00 82.56 148 GLN A N 1
ATOM 1158 C CA . GLN A 1 148 ? -17.663 -6.559 20.549 1.00 82.56 148 GLN A CA 1
ATOM 1159 C C . GLN A 1 148 ? -17.273 -5.336 21.388 1.00 82.56 148 GLN A C 1
ATOM 1161 O O . GLN A 1 148 ? -17.943 -5.017 22.369 1.00 82.56 148 GLN A O 1
ATOM 1166 N N . VAL A 1 149 ? -16.211 -4.622 21.001 1.00 82.88 149 VAL A N 1
ATOM 1167 C CA . VAL A 1 149 ? -15.774 -3.393 21.687 1.00 82.88 149 VAL A CA 1
ATOM 1168 C C . VAL A 1 149 ? -16.852 -2.306 21.602 1.00 82.88 149 VAL A C 1
ATOM 1170 O O . VAL A 1 149 ? -17.131 -1.644 22.605 1.00 82.88 149 VAL A O 1
ATOM 1173 N N . GLU A 1 150 ? -17.501 -2.159 20.447 1.00 82.00 150 GLU A N 1
ATOM 1174 C CA . GLU A 1 150 ? -18.644 -1.260 20.241 1.00 82.00 150 GLU A CA 1
ATOM 1175 C C . GLU A 1 150 ? -19.817 -1.596 21.159 1.00 82.00 150 GLU A C 1
ATOM 1177 O O . GLU A 1 150 ? -20.388 -0.689 21.769 1.00 82.00 150 GLU A O 1
ATOM 1182 N N . GLY A 1 151 ? -20.109 -2.884 21.352 1.00 78.56 151 GLY A N 1
ATOM 1183 C CA . GLY A 1 151 ? -21.125 -3.349 22.297 1.00 78.56 151 GLY A CA 1
ATOM 1184 C C . GLY A 1 151 ? -20.868 -2.902 23.742 1.00 78.56 151 GLY A C 1
ATOM 1185 O O . GLY A 1 151 ? -21.803 -2.526 24.448 1.00 78.56 151 GLY A O 1
ATOM 1186 N N . TYR A 1 152 ? -19.606 -2.864 24.188 1.00 77.44 152 TYR A N 1
ATOM 1187 C CA . TYR A 1 152 ? -19.255 -2.442 25.554 1.00 77.44 152 TYR A CA 1
ATOM 1188 C C . TYR A 1 152 ? -19.202 -0.918 25.741 1.00 77.44 152 TYR A C 1
ATOM 1190 O O . TYR A 1 152 ? -19.609 -0.394 26.787 1.00 77.44 152 TYR A O 1
ATOM 1198 N N . PHE A 1 153 ? -18.661 -0.187 24.764 1.00 73.00 153 PHE A N 1
ATOM 1199 C CA . PHE A 1 153 ? -18.384 1.249 24.897 1.00 73.00 153 PHE A CA 1
ATOM 1200 C C . PHE A 1 153 ? -19.444 2.156 24.269 1.00 73.00 153 PHE A C 1
ATOM 1202 O O . PHE A 1 153 ? -19.527 3.327 24.659 1.00 73.00 153 PHE A O 1
ATOM 1209 N N . GLY A 1 154 ? -20.303 1.611 23.409 1.00 70.50 154 GLY A N 1
ATOM 1210 C CA . GLY A 1 154 ? -21.257 2.353 22.594 1.00 70.50 154 GLY A CA 1
ATOM 1211 C C . GLY A 1 154 ? -20.639 2.855 21.285 1.00 70.50 154 GLY A C 1
ATOM 1212 O O . GLY A 1 154 ? -19.419 2.948 21.142 1.00 70.50 154 GLY A O 1
ATOM 1213 N N . HIS A 1 155 ? -21.507 3.194 20.331 1.00 69.44 155 HIS A N 1
ATOM 1214 C CA . HIS A 1 155 ? -21.116 3.646 18.996 1.00 69.44 155 HIS A CA 1
ATOM 1215 C C . HIS A 1 155 ? -20.473 5.036 19.006 1.00 69.44 155 HIS A C 1
ATOM 1217 O O . HIS A 1 155 ? -20.890 5.939 19.738 1.00 69.44 155 HIS A O 1
ATOM 1223 N N . GLN A 1 156 ? -19.478 5.218 18.138 1.00 71.00 156 GLN A N 1
ATOM 1224 C CA . GLN A 1 156 ? -18.782 6.488 17.955 1.00 71.00 156 GLN A CA 1
ATOM 1225 C C . GLN A 1 156 ? -19.536 7.371 16.957 1.00 71.00 156 GLN A C 1
ATOM 1227 O O . GLN A 1 156 ? -19.720 6.999 15.802 1.00 71.00 156 GLN A O 1
ATOM 1232 N N . LYS A 1 157 ? -19.928 8.579 17.373 1.00 74.81 157 LYS A N 1
ATOM 1233 C CA . LYS A 1 157 ? -20.619 9.522 16.481 1.00 74.81 157 LYS A CA 1
ATOM 1234 C C . LYS A 1 157 ? -19.705 9.970 15.337 1.00 74.81 157 LYS A C 1
ATOM 1236 O O . LYS A 1 157 ? -18.544 10.323 15.563 1.00 74.81 157 LYS A O 1
ATOM 1241 N N . ASN A 1 158 ? -20.258 10.039 14.125 1.00 78.44 158 ASN A N 1
ATOM 1242 C CA . ASN A 1 158 ? -19.607 10.566 12.918 1.00 78.44 158 ASN A CA 1
ATOM 1243 C C . ASN A 1 158 ? -18.370 9.779 12.441 1.00 78.44 158 ASN A C 1
ATOM 1245 O O . ASN A 1 158 ? -17.569 10.314 11.670 1.00 78.44 158 ASN A O 1
ATOM 1249 N N . LEU A 1 159 ? -18.180 8.526 12.871 1.00 80.81 159 LEU A N 1
ATOM 1250 C CA . LEU A 1 159 ? -17.018 7.729 12.460 1.00 80.81 159 LEU A CA 1
ATOM 1251 C C . LEU A 1 159 ? -17.027 7.459 10.949 1.00 80.81 159 LEU A C 1
ATOM 1253 O O . LEU A 1 159 ? -16.004 7.623 10.283 1.00 80.81 159 LEU A O 1
ATOM 1257 N N . LYS A 1 160 ? -18.206 7.158 10.394 1.00 81.94 160 LYS A N 1
ATOM 1258 C CA . LYS A 1 160 ? -18.407 6.966 8.953 1.00 81.94 160 LYS A CA 1
ATOM 1259 C C . LYS A 1 160 ? -18.018 8.201 8.143 1.00 81.94 160 LYS A C 1
ATOM 1261 O O . LYS A 1 160 ? -17.324 8.078 7.136 1.00 81.94 160 LYS A O 1
ATOM 1266 N N . LEU A 1 161 ? -18.419 9.390 8.596 1.00 81.75 161 LEU A N 1
ATOM 1267 C CA . LEU A 1 161 ? -18.086 10.647 7.924 1.00 81.75 161 LEU A CA 1
ATOM 1268 C C . LEU A 1 161 ? -16.578 10.912 7.958 1.00 81.75 161 LEU A C 1
ATOM 1270 O O . LEU A 1 161 ? -15.999 11.237 6.925 1.00 81.75 161 LEU A O 1
ATOM 1274 N N . LYS A 1 162 ? -15.925 10.700 9.109 1.00 85.50 162 LYS A N 1
ATOM 1275 C CA . LYS A 1 162 ? -14.466 10.844 9.241 1.00 85.50 162 LYS A CA 1
ATOM 1276 C C . LYS A 1 162 ? -13.721 9.913 8.284 1.00 85.50 162 LYS A C 1
ATOM 1278 O O . LYS A 1 162 ? -12.836 10.366 7.567 1.00 85.50 162 LYS A O 1
ATOM 1283 N N . PHE A 1 163 ? -14.095 8.634 8.235 1.00 86.44 163 PHE A N 1
ATOM 1284 C CA . PHE A 1 163 ? -13.432 7.652 7.368 1.00 86.44 163 PHE A CA 1
ATOM 1285 C C . PHE A 1 163 ? -13.679 7.936 5.888 1.00 86.44 163 PHE A C 1
ATOM 1287 O O . PHE A 1 163 ? -12.754 7.839 5.084 1.00 86.44 163 PHE A O 1
ATOM 1294 N N . THR A 1 164 ? -14.893 8.358 5.532 1.00 84.19 164 THR A N 1
ATOM 1295 C CA . THR A 1 164 ? -15.224 8.759 4.158 1.00 84.19 164 THR A CA 1
ATOM 1296 C C . THR A 1 164 ? -14.400 9.972 3.729 1.00 84.19 164 THR A C 1
ATOM 1298 O O . THR A 1 164 ? -13.789 9.944 2.667 1.00 84.19 164 THR A O 1
ATOM 1301 N N . LEU A 1 165 ? -14.308 11.002 4.576 1.00 85.88 165 LEU A N 1
ATOM 1302 C CA . LEU A 1 165 ? -13.529 12.207 4.292 1.00 85.88 165 LEU A CA 1
ATOM 1303 C C . LEU A 1 165 ? -12.041 11.888 4.116 1.00 85.88 165 LEU A C 1
ATOM 1305 O O . LEU A 1 165 ? -11.442 12.327 3.140 1.00 85.88 165 LEU A O 1
ATOM 1309 N N . ILE A 1 166 ? -11.460 11.078 5.006 1.00 86.25 166 ILE A N 1
ATOM 1310 C CA . ILE A 1 166 ? -10.058 10.644 4.892 1.00 86.25 166 ILE A CA 1
ATOM 1311 C C . ILE A 1 166 ? -9.836 9.880 3.584 1.00 86.25 166 ILE A C 1
ATOM 1313 O O . ILE A 1 166 ? -8.874 10.153 2.878 1.00 86.25 166 ILE A O 1
ATOM 1317 N N . SER A 1 167 ? -10.758 8.985 3.224 1.00 84.06 167 SER A N 1
ATOM 1318 C CA . SER A 1 167 ? -10.684 8.230 1.967 1.00 84.06 167 SER A CA 1
ATOM 1319 C C . SER A 1 167 ? -10.703 9.143 0.740 1.00 84.06 167 SER A C 1
ATOM 1321 O O . SER A 1 167 ? -9.910 8.957 -0.177 1.00 84.06 167 SER A O 1
ATOM 1323 N N . ILE A 1 168 ? -11.584 10.149 0.729 1.00 85.31 168 ILE A N 1
ATOM 1324 C CA . ILE A 1 168 ? -11.672 11.130 -0.361 1.00 85.31 168 ILE A CA 1
ATOM 1325 C C . ILE A 1 168 ? -10.378 11.941 -0.457 1.00 85.31 168 ILE A C 1
ATOM 1327 O O . ILE A 1 168 ? -9.842 12.101 -1.551 1.00 85.31 168 ILE A O 1
ATOM 1331 N N . LEU A 1 169 ? -9.848 12.418 0.674 1.00 86.50 169 LEU A N 1
ATOM 1332 C CA . LEU A 1 169 ? -8.589 13.162 0.694 1.00 86.50 169 LEU A CA 1
ATOM 1333 C C . LEU A 1 169 ? -7.423 12.316 0.170 1.00 86.50 169 LEU A C 1
ATOM 1335 O O . LEU A 1 169 ? -6.659 12.806 -0.657 1.00 86.50 169 LEU A O 1
ATOM 1339 N N . CYS A 1 170 ? -7.313 11.052 0.587 1.00 82.31 170 CYS A N 1
ATOM 1340 C CA . CYS A 1 170 ? -6.285 10.135 0.090 1.00 82.31 170 CYS A CA 1
ATOM 1341 C C . CYS A 1 170 ? -6.354 9.967 -1.435 1.00 82.31 170 CYS A C 1
ATOM 1343 O O . CYS A 1 170 ? -5.322 10.048 -2.097 1.00 82.31 170 CYS A O 1
ATOM 1345 N N . ILE A 1 171 ? -7.553 9.815 -2.009 1.00 80.81 171 ILE A N 1
ATOM 1346 C CA . ILE A 1 171 ? -7.724 9.730 -3.469 1.00 80.81 171 ILE A CA 1
ATOM 1347 C C . ILE A 1 171 ? -7.278 11.021 -4.150 1.00 80.81 171 ILE A C 1
ATOM 1349 O O . ILE A 1 171 ? -6.530 10.962 -5.121 1.00 80.81 171 ILE A O 1
ATOM 1353 N N . ILE A 1 172 ? -7.711 12.181 -3.648 1.00 84.44 172 ILE A N 1
ATOM 1354 C CA . ILE A 1 172 ? -7.346 13.476 -4.236 1.00 84.44 172 ILE A CA 1
ATOM 1355 C C . ILE A 1 172 ? -5.826 13.645 -4.232 1.00 84.44 172 ILE A C 1
ATOM 1357 O O . ILE A 1 172 ? -5.250 13.974 -5.267 1.00 84.44 172 ILE A O 1
ATOM 1361 N N . PHE A 1 173 ? -5.165 13.372 -3.105 1.00 82.62 173 PHE A N 1
ATOM 1362 C CA . PHE A 1 173 ? -3.708 13.465 -3.019 1.00 82.62 173 PHE A CA 1
ATOM 1363 C C . PHE A 1 173 ? -3.009 12.478 -3.953 1.00 82.62 173 PHE A C 1
ATOM 1365 O O . PHE A 1 173 ? -2.087 12.878 -4.657 1.00 82.62 173 PHE A O 1
ATOM 1372 N N . SER A 1 174 ? -3.488 11.235 -4.037 1.00 76.69 174 SER A N 1
ATOM 1373 C CA . SER A 1 174 ? -2.936 10.238 -4.957 1.00 76.69 174 SER A CA 1
ATOM 1374 C C . SER A 1 174 ? -3.090 10.653 -6.428 1.00 76.69 174 SER A C 1
ATOM 1376 O O . SER A 1 174 ? -2.155 10.501 -7.213 1.00 76.69 174 SER A O 1
ATOM 1378 N N . MET A 1 175 ? -4.225 11.252 -6.810 1.00 77.81 175 MET A N 1
ATOM 1379 C CA . MET A 1 175 ? -4.421 11.787 -8.163 1.00 77.81 175 MET A CA 1
ATOM 1380 C C . MET A 1 175 ? -3.490 12.965 -8.461 1.00 77.81 175 MET A C 1
ATOM 1382 O O . MET A 1 175 ? -2.910 13.025 -9.545 1.00 77.81 175 MET A O 1
ATOM 1386 N N . VAL A 1 176 ? -3.330 13.891 -7.511 1.00 82.50 176 VAL A N 1
ATOM 1387 C CA . VAL A 1 176 ? -2.415 15.035 -7.650 1.00 82.50 176 VAL A CA 1
ATOM 1388 C C . VAL A 1 176 ? -0.973 14.560 -7.781 1.00 82.50 176 VAL A C 1
ATOM 1390 O O . VAL A 1 176 ? -0.241 15.085 -8.618 1.00 82.50 176 VAL A O 1
ATOM 1393 N N . GLU A 1 177 ? -0.570 13.558 -7.003 1.00 77.19 177 GLU A N 1
ATOM 1394 C CA . GLU A 1 177 ? 0.759 12.956 -7.083 1.00 77.19 177 GLU A CA 1
ATOM 1395 C C . GLU A 1 177 ? 0.991 12.336 -8.462 1.00 77.19 177 GLU A C 1
ATOM 1397 O O . GLU A 1 177 ? 1.947 12.705 -9.142 1.00 77.19 177 GLU A O 1
ATOM 1402 N N . HIS A 1 178 ? 0.074 11.486 -8.932 1.00 73.25 178 HIS A N 1
ATOM 1403 C CA . HIS A 1 178 ? 0.174 10.867 -10.254 1.00 73.25 178 HIS A CA 1
ATOM 1404 C C . HIS A 1 178 ? 0.229 11.898 -11.387 1.00 73.25 178 HIS A C 1
ATOM 1406 O O . HIS A 1 178 ? 1.044 11.769 -12.304 1.00 73.25 178 HIS A O 1
ATOM 1412 N N . LEU A 1 179 ? -0.604 12.938 -11.323 1.00 76.31 179 LEU A N 1
ATOM 1413 C CA . LEU A 1 179 ? -0.636 13.987 -12.338 1.00 76.31 179 LEU A CA 1
ATOM 1414 C C . LEU A 1 179 ? 0.639 14.839 -12.315 1.00 76.31 179 LEU A C 1
ATOM 1416 O O . LEU A 1 179 ? 1.212 15.108 -13.368 1.00 76.31 179 LEU A O 1
ATOM 1420 N N . SER A 1 180 ? 1.120 15.219 -11.130 1.00 74.00 180 SER A N 1
ATOM 1421 C CA . SER A 1 180 ? 2.369 15.980 -10.970 1.00 74.00 180 SER A CA 1
ATOM 1422 C C . SER A 1 180 ? 3.574 15.181 -11.462 1.00 74.00 180 SER A C 1
ATOM 1424 O O . SER A 1 180 ? 4.481 15.728 -12.094 1.00 74.00 180 SER A O 1
ATOM 1426 N N . TYR A 1 181 ? 3.555 13.874 -11.212 1.00 70.75 181 TYR A N 1
ATOM 1427 C CA . TYR A 1 181 ? 4.583 12.941 -11.636 1.00 70.75 181 TYR A CA 1
ATOM 1428 C C . TYR A 1 181 ? 4.644 12.808 -13.171 1.00 70.75 181 TYR A C 1
ATOM 1430 O O . TYR A 1 181 ? 5.724 12.883 -13.762 1.00 70.75 181 TYR A O 1
ATOM 1438 N N . LEU A 1 182 ? 3.484 12.721 -13.835 1.00 71.25 182 LEU A N 1
ATOM 1439 C CA . LEU A 1 182 ? 3.371 12.729 -15.301 1.00 71.25 182 LEU A CA 1
ATOM 1440 C C . LEU A 1 182 ? 3.783 14.076 -15.917 1.00 71.25 182 LEU A C 1
ATOM 1442 O O . LEU A 1 182 ? 4.563 14.109 -16.868 1.00 71.25 182 LEU A O 1
ATOM 1446 N N . LEU A 1 183 ? 3.303 15.193 -15.361 1.00 75.44 183 LEU A N 1
ATOM 1447 C CA . LEU A 1 183 ? 3.607 16.543 -15.853 1.00 75.44 183 LEU A CA 1
ATOM 1448 C C . LEU A 1 183 ? 5.103 16.862 -15.775 1.00 75.44 183 LEU A C 1
ATOM 1450 O O . LEU A 1 183 ? 5.669 17.399 -16.725 1.00 75.44 183 LEU A O 1
ATOM 1454 N N . THR A 1 184 ? 5.759 16.495 -14.671 1.00 74.00 184 THR A N 1
ATOM 1455 C CA . THR A 1 184 ? 7.212 16.678 -14.506 1.00 74.00 184 THR A CA 1
ATOM 1456 C C . THR A 1 184 ? 7.987 15.895 -15.563 1.00 74.00 184 THR A C 1
ATOM 1458 O O . THR A 1 184 ? 8.965 16.405 -16.116 1.00 74.00 184 THR A O 1
ATOM 1461 N N . GLY A 1 185 ? 7.520 14.686 -15.886 1.00 66.19 185 GLY A N 1
ATOM 1462 C CA . GLY A 1 185 ? 8.060 13.867 -16.967 1.00 66.19 185 GLY A CA 1
ATOM 1463 C C . GLY A 1 185 ? 8.009 14.574 -18.316 1.00 66.19 185 GLY A C 1
ATOM 1464 O O . GLY A 1 185 ? 9.039 14.726 -18.960 1.00 66.19 185 GLY A O 1
ATOM 1465 N N . ILE A 1 186 ? 6.837 15.085 -18.693 1.00 69.25 186 ILE A N 1
ATOM 1466 C CA . ILE A 1 186 ? 6.619 15.755 -19.984 1.00 69.25 186 ILE A CA 1
ATOM 1467 C C . ILE A 1 186 ? 7.439 17.050 -20.096 1.00 69.25 186 ILE A C 1
ATOM 1469 O O . ILE A 1 186 ? 8.053 17.306 -21.127 1.00 69.25 186 ILE A O 1
ATOM 1473 N N . ILE A 1 187 ? 7.485 17.871 -19.041 1.00 73.56 187 ILE A N 1
ATOM 1474 C CA . ILE A 1 187 ? 8.202 19.161 -19.060 1.00 73.56 187 ILE A CA 1
ATOM 1475 C C . ILE A 1 187 ? 9.720 18.966 -19.188 1.00 73.56 187 ILE A C 1
ATOM 1477 O O . ILE A 1 187 ? 10.407 19.797 -19.787 1.00 73.56 187 ILE A O 1
ATOM 1481 N N . THR A 1 188 ? 10.265 17.880 -18.632 1.00 68.75 188 THR A N 1
ATOM 1482 C CA . THR A 1 188 ? 11.711 17.611 -18.686 1.00 68.75 188 THR A CA 1
ATOM 1483 C C . THR A 1 188 ? 12.185 17.055 -20.028 1.00 68.75 188 THR A C 1
ATOM 1485 O O . THR A 1 188 ? 13.394 17.057 -20.279 1.00 68.75 188 THR A O 1
ATOM 1488 N N . THR A 1 189 ? 11.276 16.645 -20.914 1.00 65.06 189 THR A N 1
ATOM 1489 C CA . THR A 1 189 ? 11.579 16.203 -22.281 1.00 65.06 189 THR A CA 1
ATOM 1490 C C . THR A 1 189 ? 11.343 17.367 -23.254 1.00 65.06 189 THR A C 1
ATOM 1492 O O . THR A 1 189 ? 10.224 17.654 -23.669 1.00 65.06 189 THR A O 1
ATOM 1495 N N . LYS A 1 190 ? 12.397 18.124 -23.587 1.00 61.78 190 LYS A N 1
ATOM 1496 C CA . LYS A 1 190 ? 12.309 19.231 -24.561 1.00 61.78 190 LYS A CA 1
ATOM 1497 C C . LYS A 1 190 ? 11.909 18.701 -25.949 1.00 61.78 190 LYS A C 1
ATOM 1499 O O . LYS A 1 190 ? 12.588 17.819 -26.443 1.00 61.78 190 LYS A O 1
ATOM 1504 N N . LYS A 1 191 ? 10.881 19.314 -26.564 1.00 58.53 191 LYS A N 1
ATOM 1505 C CA . LYS A 1 191 ? 10.484 19.270 -27.997 1.00 58.53 191 LYS A CA 1
ATOM 1506 C C . LYS A 1 191 ? 11.020 18.065 -28.801 1.00 58.53 191 LYS A C 1
ATOM 1508 O O . LYS A 1 191 ? 11.870 18.248 -29.665 1.00 58.53 191 LYS A O 1
ATOM 1513 N N . GLU A 1 192 ? 10.441 16.890 -28.584 1.00 59.59 192 GLU A N 1
ATOM 1514 C CA . GLU A 1 192 ? 10.515 15.757 -29.521 1.00 59.59 192 GLU A CA 1
ATOM 1515 C C . GLU A 1 192 ? 9.098 15.258 -29.845 1.00 59.59 192 GLU A C 1
ATOM 1517 O O . GLU A 1 192 ? 8.118 15.770 -29.287 1.00 59.59 192 GLU A O 1
ATOM 1522 N N . SER A 1 193 ? 8.955 14.328 -30.794 1.00 67.00 193 SER A N 1
ATOM 1523 C CA . SER A 1 193 ? 7.642 13.788 -31.168 1.00 67.00 193 SER A CA 1
ATOM 1524 C C . SER A 1 193 ? 6.974 13.064 -29.984 1.00 67.00 193 SER A C 1
ATOM 1526 O O . SER A 1 193 ? 7.636 12.610 -29.052 1.00 67.00 193 SER A O 1
ATOM 1528 N N . SER A 1 194 ? 5.640 12.952 -29.976 1.00 67.00 194 SER A N 1
ATOM 1529 C CA . SER A 1 194 ? 4.896 12.443 -28.807 1.00 67.00 194 SER A CA 1
ATOM 1530 C C . SER A 1 194 ? 5.274 11.015 -28.388 1.00 67.00 194 SER A C 1
ATOM 1532 O O . SER A 1 194 ? 5.179 10.690 -27.204 1.00 67.00 194 SER A O 1
ATOM 1534 N N . GLN A 1 195 ? 5.710 10.171 -29.329 1.00 66.69 195 GLN A N 1
ATOM 1535 C CA . GLN A 1 195 ? 6.160 8.805 -29.040 1.00 66.69 195 GLN A CA 1
ATOM 1536 C C . GLN A 1 195 ? 7.580 8.770 -28.460 1.00 66.69 195 GLN A C 1
ATOM 1538 O O . GLN A 1 195 ? 7.800 8.085 -27.463 1.00 66.69 195 GLN A O 1
ATOM 1543 N N . GLU A 1 196 ? 8.503 9.567 -29.004 1.00 73.94 196 GLU A N 1
ATOM 1544 C CA . GLU A 1 196 ? 9.880 9.688 -28.495 1.00 73.94 196 GLU A CA 1
ATOM 1545 C C . GLU A 1 196 ? 9.895 10.247 -27.066 1.00 73.94 196 GLU A C 1
ATOM 1547 O O . GLU A 1 196 ? 10.633 9.768 -26.205 1.00 73.94 196 GLU A O 1
ATOM 1552 N N . VAL A 1 197 ? 8.994 11.189 -26.759 1.00 76.06 197 VAL A N 1
ATOM 1553 C CA . VAL A 1 197 ? 8.849 11.748 -25.405 1.00 76.06 197 VAL A CA 1
ATOM 1554 C C . VAL A 1 197 ? 8.477 10.673 -24.379 1.00 76.06 197 VAL A C 1
ATOM 1556 O O . VAL A 1 197 ? 9.040 10.645 -23.283 1.00 76.06 197 VAL A O 1
ATOM 1559 N N . PHE A 1 198 ? 7.551 9.771 -24.720 1.00 77.62 198 PHE A N 1
ATOM 1560 C CA . PHE A 1 198 ? 7.131 8.697 -23.817 1.00 77.62 198 PHE A CA 1
ATOM 1561 C C . PHE A 1 198 ? 8.241 7.662 -23.593 1.00 77.62 198 PHE A C 1
ATOM 1563 O O . PHE A 1 198 ? 8.458 7.225 -22.461 1.00 77.62 198 PHE A O 1
ATOM 1570 N N . GLU A 1 199 ? 8.967 7.290 -24.647 1.00 82.62 199 GLU A N 1
ATOM 1571 C CA . GLU A 1 199 ? 10.101 6.369 -24.556 1.00 82.62 199 GLU A CA 1
ATOM 1572 C C . GLU A 1 199 ? 11.215 6.933 -23.668 1.00 82.62 199 GLU A C 1
ATOM 1574 O O . GLU A 1 199 ? 11.598 6.299 -22.679 1.00 82.62 199 GLU A O 1
ATOM 1579 N N . ILE A 1 200 ? 11.664 8.160 -23.944 1.00 81.81 200 ILE A N 1
ATOM 1580 C CA . ILE A 1 200 ? 12.709 8.836 -23.161 1.00 81.81 200 ILE A CA 1
ATOM 1581 C C . ILE A 1 200 ? 12.290 8.961 -21.693 1.00 81.81 200 ILE A C 1
ATOM 1583 O O . ILE A 1 200 ? 13.100 8.739 -20.787 1.00 81.81 200 ILE A O 1
ATOM 1587 N N . TYR A 1 201 ? 11.021 9.286 -21.439 1.00 81.94 201 TYR A N 1
ATOM 1588 C CA . TYR A 1 201 ? 10.473 9.372 -20.090 1.00 81.94 201 TYR A CA 1
ATOM 1589 C C . TYR A 1 201 ? 10.595 8.045 -19.329 1.00 81.94 201 TYR A C 1
ATOM 1591 O O . TYR A 1 201 ? 11.141 8.013 -18.222 1.00 81.94 201 TYR A O 1
ATOM 1599 N N . VAL A 1 202 ? 10.119 6.945 -19.916 1.00 82.88 202 VAL A N 1
ATOM 1600 C CA . VAL A 1 202 ? 10.114 5.633 -19.256 1.00 82.88 202 VAL A CA 1
ATOM 1601 C C . VAL A 1 202 ? 11.538 5.118 -19.033 1.00 82.88 202 VAL A C 1
ATOM 1603 O O . VAL A 1 202 ? 11.840 4.629 -17.942 1.00 82.88 202 VAL A O 1
ATOM 1606 N N . LEU A 1 203 ? 12.426 5.277 -20.018 1.00 85.56 203 LEU A N 1
ATOM 1607 C CA . LEU A 1 203 ? 13.838 4.892 -19.907 1.00 85.56 203 LEU A CA 1
ATOM 1608 C C . LEU A 1 203 ? 14.545 5.637 -18.771 1.00 85.56 203 LEU A C 1
ATOM 1610 O O . LEU A 1 203 ? 15.321 5.047 -18.018 1.00 85.56 203 LEU A O 1
ATOM 1614 N N . ARG A 1 204 ? 14.250 6.932 -18.612 1.00 83.88 204 ARG A N 1
ATOM 1615 C CA . ARG A 1 204 ? 14.859 7.767 -17.573 1.00 83.88 204 ARG A CA 1
ATOM 1616 C C . ARG A 1 204 ? 14.300 7.490 -16.183 1.00 83.88 204 ARG A C 1
ATOM 1618 O O . ARG A 1 204 ? 15.046 7.596 -15.210 1.00 83.88 204 ARG A O 1
ATOM 1625 N N . MET A 1 205 ? 13.012 7.170 -16.076 1.00 83.25 205 MET A N 1
ATOM 1626 C CA . MET A 1 205 ? 12.376 6.904 -14.785 1.00 83.25 205 MET A CA 1
ATOM 1627 C C . MET A 1 205 ? 12.660 5.495 -14.261 1.00 83.25 205 MET A C 1
ATOM 1629 O O . MET A 1 205 ? 12.812 5.301 -13.055 1.00 83.25 205 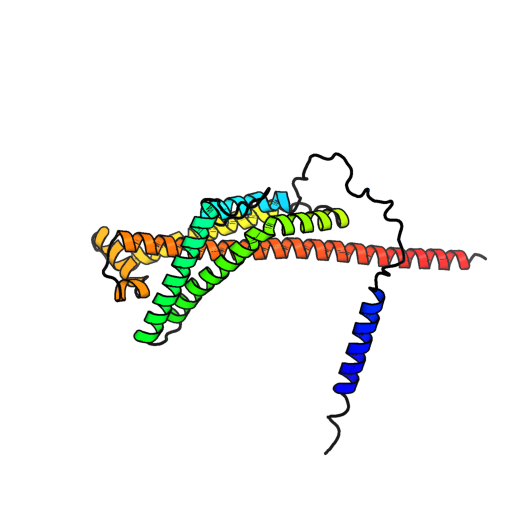MET A O 1
ATOM 1633 N N . PHE A 1 206 ? 12.754 4.505 -15.147 1.00 87.81 206 PHE A N 1
ATOM 1634 C CA . PHE A 1 206 ? 12.928 3.107 -14.754 1.00 87.81 206 PHE A CA 1
ATOM 1635 C C . PHE A 1 206 ? 14.249 2.505 -15.267 1.00 87.81 206 PHE A C 1
ATOM 1637 O O . PHE A 1 206 ? 14.232 1.417 -15.857 1.00 87.81 206 PHE A O 1
ATOM 1644 N N . PRO A 1 207 ? 15.413 3.145 -15.017 1.00 86.94 207 PRO A N 1
ATOM 1645 C CA . PRO A 1 207 ? 16.707 2.634 -15.471 1.00 86.94 207 PRO A CA 1
ATOM 1646 C C . PRO A 1 207 ? 17.017 1.252 -14.885 1.00 86.94 207 PRO A C 1
ATOM 1648 O O . PRO A 1 207 ? 17.689 0.450 -15.521 1.00 86.94 207 PRO A O 1
ATOM 1651 N N . GLN A 1 208 ? 16.469 0.921 -13.711 1.00 88.00 208 GLN A N 1
ATOM 1652 C CA . GLN A 1 208 ? 16.607 -0.401 -13.100 1.00 88.00 208 GLN A CA 1
ATOM 1653 C C . GLN A 1 208 ? 16.028 -1.546 -13.945 1.00 88.00 208 GLN A C 1
ATOM 1655 O O . GLN A 1 208 ? 16.433 -2.688 -13.763 1.00 88.00 208 GLN A O 1
ATOM 1660 N N . VAL A 1 209 ? 15.078 -1.262 -14.841 1.00 89.50 209 VAL A N 1
ATOM 1661 C CA . VAL A 1 209 ? 14.499 -2.262 -15.749 1.00 89.50 209 VAL A CA 1
ATOM 1662 C C . VAL A 1 209 ? 15.178 -2.173 -17.110 1.00 89.50 209 VAL A C 1
ATOM 1664 O O . VAL A 1 209 ? 15.666 -3.176 -17.629 1.00 89.50 209 VAL A O 1
ATOM 1667 N N . PHE A 1 210 ? 15.250 -0.965 -17.670 1.00 89.69 210 PHE A N 1
ATOM 1668 C CA . PHE A 1 210 ? 15.660 -0.768 -19.059 1.00 89.69 210 PHE A CA 1
ATOM 1669 C C . PHE A 1 210 ? 17.173 -0.765 -19.298 1.00 89.69 210 PHE A C 1
ATOM 1671 O O . PHE A 1 210 ? 17.604 -0.835 -20.444 1.00 89.69 210 PHE A O 1
ATOM 1678 N N . ASN A 1 211 ? 17.994 -0.767 -18.242 1.00 85.56 211 ASN A N 1
ATOM 1679 C CA . ASN A 1 211 ? 19.421 -1.067 -18.388 1.00 85.56 211 ASN A CA 1
ATOM 1680 C C . ASN A 1 211 ? 19.684 -2.557 -18.663 1.00 85.56 211 ASN A C 1
ATOM 1682 O O . ASN A 1 211 ? 20.740 -2.897 -19.188 1.00 85.56 211 ASN A O 1
ATOM 1686 N N . ILE A 1 212 ? 18.752 -3.438 -18.284 1.00 83.31 212 ILE A N 1
ATOM 1687 C CA . ILE A 1 212 ? 18.891 -4.897 -18.413 1.00 83.31 212 ILE A CA 1
ATOM 1688 C C . ILE A 1 212 ? 18.032 -5.414 -19.570 1.00 83.31 212 ILE A C 1
ATOM 1690 O O . ILE A 1 212 ? 18.441 -6.310 -20.305 1.00 83.31 212 ILE A O 1
ATOM 1694 N N . ILE A 1 213 ? 16.831 -4.856 -19.729 1.00 86.38 213 ILE A N 1
ATOM 1695 C CA . ILE A 1 213 ? 15.838 -5.284 -20.712 1.00 86.38 213 ILE A CA 1
ATOM 1696 C C . ILE A 1 213 ? 15.706 -4.213 -21.793 1.00 86.38 213 ILE A C 1
ATOM 1698 O O . ILE A 1 213 ? 15.508 -3.039 -21.492 1.00 86.38 213 ILE A O 1
ATOM 1702 N N . THR A 1 214 ? 15.765 -4.619 -23.061 1.00 88.75 214 THR A N 1
ATOM 1703 C CA . THR A 1 214 ? 15.561 -3.709 -24.195 1.00 88.75 214 THR A CA 1
ATOM 1704 C C . THR A 1 214 ? 14.175 -3.067 -24.148 1.00 88.75 214 THR A C 1
ATOM 1706 O O . THR A 1 214 ? 13.190 -3.713 -23.780 1.00 88.75 214 THR A O 1
ATOM 1709 N N . TYR A 1 215 ? 14.091 -1.793 -24.540 1.00 86.25 215 TYR A N 1
ATOM 1710 C CA . TYR A 1 215 ? 12.829 -1.066 -24.577 1.00 86.25 215 TYR A CA 1
ATOM 1711 C C . TYR A 1 215 ? 11.766 -1.804 -25.399 1.00 86.25 215 TYR A C 1
ATOM 1713 O O . TYR A 1 215 ? 12.000 -2.257 -26.519 1.00 86.25 215 TYR A O 1
ATOM 1721 N N . ASN A 1 216 ? 10.576 -1.906 -24.818 1.00 90.12 216 ASN A N 1
ATOM 1722 C CA . ASN A 1 216 ? 9.378 -2.402 -25.470 1.00 90.12 216 ASN A CA 1
ATOM 1723 C C . ASN A 1 216 ? 8.182 -1.689 -24.837 1.00 90.12 216 ASN A C 1
ATOM 1725 O O . ASN A 1 216 ? 8.060 -1.660 -23.610 1.00 90.12 216 ASN A O 1
ATOM 1729 N N . VAL A 1 217 ? 7.287 -1.149 -25.664 1.00 87.31 217 VAL A N 1
ATOM 1730 C CA . VAL A 1 217 ? 6.100 -0.401 -25.222 1.00 87.31 217 VAL A CA 1
ATOM 1731 C C . VAL A 1 217 ? 5.241 -1.211 -24.243 1.00 87.31 217 VAL A C 1
ATOM 1733 O O . VAL A 1 217 ? 4.746 -0.665 -23.258 1.00 87.31 217 VAL A O 1
ATOM 1736 N N . TRP A 1 218 ? 5.108 -2.525 -24.440 1.00 90.88 218 TRP A N 1
ATOM 1737 C CA . TRP A 1 218 ? 4.333 -3.383 -23.537 1.00 90.88 218 TRP A CA 1
ATOM 1738 C C . TRP A 1 218 ? 4.991 -3.539 -22.165 1.00 90.88 218 TRP A C 1
ATOM 1740 O O . TRP A 1 218 ? 4.303 -3.533 -21.145 1.00 90.88 218 TRP A O 1
ATOM 1750 N N . ILE A 1 219 ? 6.323 -3.623 -22.125 1.00 89.44 219 ILE A N 1
ATOM 1751 C CA . ILE A 1 219 ? 7.091 -3.681 -20.873 1.00 89.44 219 ILE A CA 1
ATOM 1752 C C . ILE A 1 219 ? 7.034 -2.321 -20.170 1.00 89.44 219 ILE A C 1
ATOM 1754 O O . ILE A 1 219 ? 6.826 -2.267 -18.962 1.00 89.44 219 ILE A O 1
ATOM 1758 N N . ALA A 1 220 ? 7.134 -1.224 -20.923 1.00 87.31 220 ALA A N 1
ATOM 1759 C CA . ALA A 1 220 ? 6.976 0.138 -20.417 1.00 87.31 220 ALA A CA 1
ATOM 1760 C C . ALA A 1 220 ? 5.615 0.351 -19.742 1.00 87.31 220 ALA A C 1
ATOM 1762 O O . ALA A 1 220 ? 5.554 0.817 -18.602 1.00 87.31 220 ALA A O 1
ATOM 1763 N N . LEU A 1 221 ? 4.528 -0.053 -20.406 1.00 88.00 221 LEU A N 1
ATOM 1764 C CA . LEU A 1 221 ? 3.180 -0.006 -19.838 1.00 88.00 221 LEU A CA 1
ATOM 1765 C C . LEU A 1 221 ? 3.066 -0.875 -18.582 1.00 88.00 221 LEU A C 1
ATOM 1767 O O . LEU A 1 221 ? 2.523 -0.427 -17.575 1.00 88.00 221 LEU A O 1
ATOM 1771 N N . LEU A 1 222 ? 3.614 -2.090 -18.611 1.00 90.81 222 LEU A N 1
ATOM 1772 C CA . LEU A 1 222 ? 3.589 -3.004 -17.471 1.00 90.81 222 LEU A CA 1
ATOM 1773 C C . LEU A 1 222 ? 4.328 -2.424 -16.254 1.00 90.81 222 LEU A C 1
ATOM 1775 O O . LEU A 1 222 ? 3.793 -2.452 -15.147 1.00 90.81 222 LEU A O 1
ATOM 1779 N N . VAL A 1 223 ? 5.514 -1.841 -16.442 1.00 90.69 223 VAL A N 1
ATOM 1780 C CA . VAL A 1 223 ? 6.279 -1.190 -15.364 1.00 90.69 223 VAL A CA 1
ATOM 1781 C C . VAL A 1 223 ? 5.518 0.006 -14.791 1.00 90.69 223 VAL A C 1
ATOM 1783 O O . VAL A 1 223 ? 5.470 0.170 -13.570 1.00 90.69 223 VAL A O 1
ATOM 1786 N N . LEU A 1 224 ? 4.863 0.806 -15.638 1.00 88.19 224 LEU A N 1
ATOM 1787 C CA . LEU A 1 224 ? 4.045 1.934 -15.192 1.00 88.19 224 LEU A CA 1
ATOM 1788 C C . LEU A 1 224 ? 2.834 1.472 -14.367 1.00 88.19 224 LEU A C 1
ATOM 1790 O O . LEU A 1 224 ? 2.514 2.085 -13.345 1.00 88.19 224 LEU A O 1
ATOM 1794 N N . VAL A 1 225 ? 2.196 0.364 -14.757 1.00 88.62 225 VAL A N 1
ATOM 1795 C CA . VAL A 1 225 ? 1.116 -0.263 -13.979 1.00 88.62 225 VAL A CA 1
ATOM 1796 C C . VAL A 1 225 ? 1.637 -0.749 -12.627 1.00 88.62 225 VAL A C 1
ATOM 1798 O O . VAL A 1 225 ? 1.036 -0.421 -11.607 1.00 88.62 225 VAL A O 1
ATOM 1801 N N . ILE A 1 226 ? 2.774 -1.456 -12.580 1.00 90.81 226 ILE A N 1
ATOM 1802 C CA . ILE A 1 226 ? 3.368 -1.919 -11.312 1.00 90.81 226 ILE A CA 1
ATOM 1803 C C . ILE A 1 226 ? 3.698 -0.735 -10.401 1.00 90.81 226 ILE A C 1
ATOM 1805 O O . ILE A 1 226 ? 3.413 -0.785 -9.203 1.00 90.81 226 ILE A O 1
ATOM 1809 N N . ASN A 1 227 ? 4.271 0.335 -10.953 1.00 90.38 227 ASN A N 1
ATOM 1810 C CA . ASN A 1 227 ? 4.577 1.549 -10.203 1.00 90.38 227 ASN A CA 1
ATOM 1811 C C . ASN A 1 227 ? 3.307 2.169 -9.606 1.00 90.38 227 ASN A C 1
ATOM 1813 O O . ASN A 1 227 ? 3.253 2.416 -8.405 1.00 90.38 227 ASN A O 1
ATOM 1817 N N . SER A 1 228 ? 2.263 2.326 -10.422 1.00 86.50 228 SER A N 1
ATOM 1818 C CA . SER A 1 228 ? 0.974 2.880 -9.990 1.00 86.50 228 SER A CA 1
ATOM 1819 C C . SER A 1 228 ? 0.336 2.034 -8.882 1.00 86.50 228 SER A C 1
ATOM 1821 O O . SER A 1 228 ? -0.057 2.555 -7.841 1.00 86.50 228 SER A O 1
ATOM 1823 N N . VAL A 1 229 ? 0.304 0.707 -9.052 1.00 88.62 229 VAL A N 1
ATOM 1824 C CA . VAL A 1 229 ? -0.207 -0.229 -8.034 1.00 88.62 229 VAL A CA 1
ATOM 1825 C C . VAL A 1 229 ? 0.610 -0.145 -6.743 1.00 88.62 229 VAL A C 1
ATOM 1827 O O . VAL A 1 229 ? 0.040 -0.203 -5.655 1.00 88.62 229 VAL A O 1
ATOM 1830 N N . SER A 1 230 ? 1.930 0.027 -6.835 1.00 90.88 230 SER A N 1
ATOM 1831 C CA . SER A 1 230 ? 2.812 0.167 -5.667 1.00 90.88 230 SER A CA 1
ATOM 1832 C C . SER A 1 230 ? 2.517 1.443 -4.879 1.00 90.88 230 SER A C 1
ATOM 1834 O O . SER A 1 230 ? 2.345 1.373 -3.661 1.00 90.88 230 SER A O 1
ATOM 1836 N N . THR A 1 231 ? 2.362 2.580 -5.564 1.00 88.19 231 THR A N 1
ATOM 1837 C CA . THR A 1 231 ? 1.964 3.852 -4.939 1.00 88.19 231 THR A CA 1
ATOM 1838 C C . THR A 1 231 ? 0.600 3.735 -4.261 1.00 88.19 231 THR A C 1
ATOM 1840 O O . THR A 1 231 ? 0.451 4.097 -3.094 1.00 88.19 231 THR A O 1
ATOM 1843 N N . LEU A 1 232 ? -0.389 3.164 -4.956 1.00 85.06 232 LEU A N 1
ATOM 1844 C CA . LEU A 1 232 ? -1.736 2.967 -4.415 1.00 85.06 232 LEU A CA 1
ATOM 1845 C C . LEU A 1 232 ? -1.732 2.050 -3.183 1.00 85.06 232 LEU A C 1
ATOM 1847 O O . LEU A 1 232 ? -2.398 2.347 -2.194 1.00 85.06 232 LEU A O 1
ATOM 1851 N N . THR A 1 233 ? -0.932 0.981 -3.205 1.00 89.38 233 THR A N 1
ATOM 1852 C CA . THR A 1 233 ? -0.777 0.047 -2.076 1.00 89.38 233 THR A CA 1
ATOM 1853 C C . THR A 1 233 ? -0.263 0.754 -0.821 1.00 89.38 233 THR A C 1
ATOM 1855 O O . THR A 1 233 ? -0.822 0.571 0.263 1.00 89.38 233 THR A O 1
ATOM 1858 N N . LEU A 1 234 ? 0.782 1.576 -0.960 1.00 89.75 234 LEU A N 1
ATOM 1859 C CA . LEU A 1 234 ? 1.346 2.346 0.151 1.00 89.75 234 LEU A CA 1
ATOM 1860 C C . LEU A 1 234 ? 0.334 3.365 0.688 1.00 89.75 234 LEU A C 1
ATOM 1862 O O . LEU A 1 234 ? 0.053 3.375 1.886 1.00 89.75 234 LEU A O 1
ATOM 1866 N N . CYS A 1 235 ? -0.294 4.136 -0.203 1.00 87.56 235 CYS A N 1
ATOM 1867 C CA . CYS A 1 235 ? -1.305 5.131 0.161 1.00 87.56 235 CYS A CA 1
ATOM 1868 C C . CYS A 1 235 ? -2.476 4.506 0.933 1.00 87.56 235 CYS A C 1
ATOM 1870 O O . CYS A 1 235 ? -2.926 5.019 1.961 1.00 87.56 235 CYS A O 1
ATOM 1872 N N . PHE A 1 236 ? -2.952 3.354 0.471 1.00 85.94 236 PHE A N 1
ATOM 1873 C CA . PHE A 1 236 ? -4.057 2.662 1.109 1.00 85.94 236 PHE A CA 1
ATOM 1874 C C . PHE A 1 236 ? -3.686 2.070 2.476 1.00 85.94 236 PHE A C 1
ATOM 1876 O O . PHE A 1 236 ? -4.498 2.086 3.405 1.00 85.94 236 PHE A O 1
ATOM 1883 N N . SER A 1 237 ? -2.458 1.573 2.635 1.00 90.62 237 SER A N 1
ATOM 1884 C CA . SER A 1 237 ? -1.956 1.145 3.944 1.00 90.62 237 SER A CA 1
ATOM 1885 C C . SER A 1 237 ? -1.932 2.301 4.943 1.00 90.62 237 SER A C 1
ATOM 1887 O O . SER A 1 237 ? -2.427 2.154 6.063 1.00 90.62 237 SER A O 1
ATOM 1889 N N . ASP A 1 238 ? -1.445 3.472 4.534 1.00 89.69 238 ASP A N 1
ATOM 1890 C CA . ASP A 1 238 ? -1.441 4.666 5.385 1.00 89.69 238 ASP A CA 1
ATOM 1891 C C . ASP A 1 238 ? -2.863 5.068 5.783 1.00 89.69 238 ASP A C 1
ATOM 1893 O O . ASP A 1 238 ? -3.144 5.346 6.953 1.00 89.69 238 ASP A O 1
ATOM 1897 N N . GLN A 1 239 ? -3.801 5.002 4.837 1.00 88.12 239 GLN A N 1
ATOM 1898 C CA . GLN A 1 239 ? -5.214 5.245 5.099 1.00 88.12 239 GLN A CA 1
ATOM 1899 C C . GLN A 1 239 ? -5.773 4.287 6.166 1.00 88.12 239 GLN A C 1
ATOM 1901 O O . GLN A 1 239 ? -6.468 4.727 7.087 1.00 88.12 239 GLN A O 1
ATOM 1906 N N . LEU A 1 240 ? -5.458 2.988 6.094 1.00 88.00 240 LEU A N 1
ATOM 1907 C CA . LEU A 1 240 ? -5.857 2.003 7.109 1.00 88.00 240 LEU A CA 1
ATOM 1908 C C . LEU A 1 240 ? -5.262 2.314 8.486 1.00 88.00 240 LEU A C 1
ATOM 1910 O O . LEU A 1 240 ? -5.974 2.226 9.491 1.00 88.00 240 LEU A O 1
ATOM 1914 N N . ILE A 1 241 ? -3.986 2.701 8.543 1.00 91.19 241 ILE A N 1
ATOM 1915 C CA . ILE A 1 241 ? -3.300 3.055 9.794 1.00 91.19 241 ILE A CA 1
ATOM 1916 C C . ILE A 1 241 ? -3.954 4.282 10.436 1.00 91.19 241 ILE A C 1
ATOM 1918 O O . ILE A 1 241 ? -4.221 4.279 11.643 1.00 91.19 241 ILE A O 1
ATOM 1922 N N . ILE A 1 242 ? -4.271 5.309 9.644 1.00 90.81 242 ILE A N 1
ATOM 1923 C CA . ILE A 1 242 ? -4.953 6.520 10.119 1.00 90.81 242 ILE A CA 1
ATOM 1924 C C . ILE A 1 242 ? -6.340 6.165 10.664 1.00 90.81 242 ILE A C 1
ATOM 1926 O O . ILE A 1 242 ? -6.685 6.555 11.782 1.00 90.81 242 ILE A O 1
ATOM 1930 N N . MET A 1 243 ? -7.129 5.387 9.918 1.00 87.81 243 MET A N 1
ATOM 1931 C CA . MET A 1 243 ? -8.468 4.968 10.348 1.00 87.81 243 MET A CA 1
ATOM 1932 C C . MET A 1 243 ? -8.424 4.162 11.650 1.00 87.81 243 MET A C 1
ATOM 1934 O O . MET A 1 243 ? -9.168 4.461 12.588 1.00 87.81 243 MET A O 1
ATOM 1938 N N . GLY A 1 244 ? -7.519 3.184 11.742 1.00 88.50 244 GLY A N 1
ATOM 1939 C CA . GLY A 1 244 ? -7.317 2.393 12.955 1.00 88.50 244 GLY A CA 1
ATOM 1940 C C . GLY A 1 244 ? -6.908 3.253 14.152 1.00 88.50 244 GLY A C 1
ATOM 1941 O O . GLY A 1 244 ? -7.457 3.090 15.243 1.00 88.50 244 GLY A O 1
ATOM 1942 N N . SER A 1 245 ? -6.014 4.221 13.941 1.00 91.31 245 SER A N 1
ATOM 1943 C CA . SER A 1 245 ? -5.554 5.147 14.984 1.00 91.31 245 SER A CA 1
ATOM 1944 C C . SER A 1 245 ? -6.678 6.047 15.497 1.00 91.31 245 SER A C 1
ATOM 1946 O O . SER A 1 245 ? -6.830 6.213 16.707 1.00 91.31 245 SER A O 1
ATOM 1948 N N . ILE A 1 246 ? -7.509 6.588 14.601 1.00 88.69 246 ILE A N 1
ATOM 1949 C CA . ILE A 1 246 ? -8.659 7.427 14.970 1.00 88.69 246 ILE A CA 1
ATOM 1950 C C . ILE A 1 246 ? -9.695 6.617 15.745 1.00 88.69 246 ILE A C 1
ATOM 1952 O O . ILE A 1 246 ? -10.189 7.085 16.772 1.00 88.69 246 ILE A O 1
ATOM 1956 N N . ALA A 1 247 ? -10.025 5.411 15.276 1.00 86.56 247 ALA A N 1
ATOM 1957 C CA . ALA A 1 247 ? -10.957 4.535 15.977 1.00 86.56 247 ALA A CA 1
ATOM 1958 C C . ALA A 1 247 ? -10.452 4.245 17.392 1.00 86.56 247 ALA A C 1
ATOM 1960 O O . ALA A 1 247 ? -11.142 4.538 18.369 1.00 86.56 247 ALA A O 1
ATOM 1961 N N . LEU A 1 248 ? -9.218 3.753 17.510 1.00 87.44 248 LEU A N 1
ATOM 1962 C CA . LEU A 1 248 ? -8.627 3.393 18.792 1.00 87.44 248 LEU A CA 1
ATOM 1963 C C . LEU A 1 248 ? -8.508 4.599 19.739 1.00 87.44 248 LEU A C 1
ATOM 1965 O O . LEU A 1 248 ? -8.828 4.483 20.923 1.00 87.44 248 LEU A O 1
ATOM 1969 N N . GLY A 1 249 ? -8.121 5.767 19.221 1.00 87.00 249 GLY A N 1
ATOM 1970 C CA . GLY A 1 249 ? -8.062 7.017 19.980 1.00 87.00 249 GLY A CA 1
ATOM 1971 C C . GLY A 1 249 ? -9.415 7.410 20.578 1.00 87.00 249 GLY A C 1
ATOM 1972 O O . GLY A 1 249 ? -9.499 7.704 21.773 1.00 87.00 249 GLY A O 1
ATOM 1973 N N . ASN A 1 250 ? -10.492 7.326 19.791 1.00 85.81 250 ASN A N 1
ATOM 1974 C CA . ASN A 1 250 ? -11.846 7.627 20.267 1.00 85.81 250 ASN A CA 1
ATOM 1975 C C . ASN A 1 250 ? -12.308 6.638 21.356 1.00 85.81 250 ASN A C 1
ATOM 1977 O O . ASN A 1 250 ? -12.949 7.038 22.335 1.00 85.81 250 ASN A O 1
ATOM 1981 N N . TYR A 1 251 ? -11.949 5.354 21.241 1.00 84.44 251 TYR A N 1
ATOM 1982 C CA . TYR A 1 251 ? -12.262 4.363 22.276 1.00 84.44 251 TYR A CA 1
ATOM 1983 C C . TYR A 1 251 ? -11.477 4.589 23.562 1.00 84.44 251 TYR A C 1
ATOM 1985 O O . TYR A 1 251 ? -12.061 4.519 24.645 1.00 84.44 251 TYR A O 1
ATOM 1993 N N . PHE A 1 252 ? -10.188 4.926 23.480 1.00 86.25 252 PHE A N 1
ATOM 1994 C CA . PHE A 1 252 ? -9.415 5.276 24.673 1.00 86.25 252 PHE A CA 1
ATOM 1995 C C . PHE A 1 252 ? -9.954 6.525 25.364 1.00 86.25 252 PHE A C 1
ATOM 1997 O O . PHE A 1 252 ? -9.995 6.572 26.595 1.00 86.25 252 PHE A O 1
ATOM 2004 N N . GLN A 1 253 ? -10.421 7.513 24.603 1.00 86.12 253 GLN A N 1
ATOM 2005 C CA . GLN A 1 253 ? -11.092 8.680 25.168 1.00 86.12 253 GLN A CA 1
ATOM 2006 C C . GLN A 1 253 ? -12.389 8.282 25.885 1.00 86.12 253 GLN A C 1
ATOM 2008 O O . GLN A 1 253 ? -12.562 8.602 27.061 1.00 86.12 253 GLN A O 1
ATOM 2013 N N . SER A 1 254 ? -13.232 7.477 25.233 1.00 82.75 254 SER A N 1
ATOM 2014 C CA . SER A 1 254 ? -14.480 6.957 25.812 1.00 82.75 254 SER A CA 1
ATOM 2015 C C . SER A 1 254 ? -14.234 6.151 27.096 1.00 82.75 254 SER A C 1
ATOM 2017 O O . SER A 1 254 ? -14.962 6.277 28.084 1.00 82.75 254 SER A O 1
ATOM 2019 N N . PHE A 1 255 ? -13.174 5.341 27.11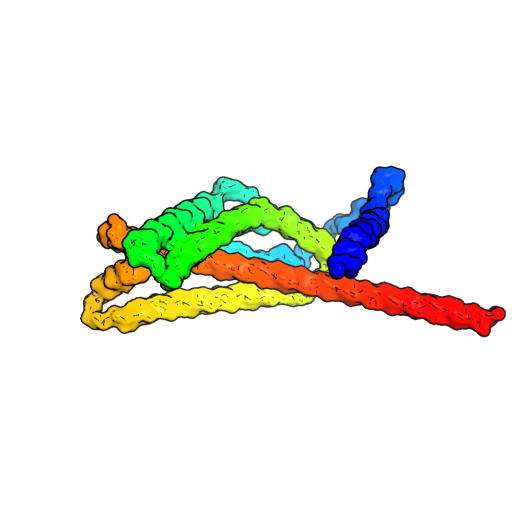8 1.00 84.19 255 PHE A N 1
ATOM 2020 C CA . PHE A 1 255 ? -12.736 4.596 28.296 1.00 84.19 255 PHE A CA 1
ATOM 2021 C C . PHE A 1 255 ? -12.279 5.527 29.428 1.00 84.19 255 PHE A C 1
ATOM 2023 O O . PHE A 1 255 ? -12.704 5.372 30.578 1.00 84.19 255 PHE A O 1
ATOM 2030 N N . ASN A 1 256 ? -11.457 6.529 29.112 1.00 86.44 256 ASN A N 1
ATOM 2031 C CA . ASN A 1 256 ? -10.973 7.508 30.082 1.00 86.44 256 ASN A CA 1
ATOM 2032 C C . ASN A 1 256 ? -12.112 8.317 30.713 1.00 86.44 256 ASN A C 1
ATOM 2034 O O . ASN A 1 256 ? -12.097 8.550 31.925 1.00 86.44 256 ASN A O 1
ATOM 2038 N N . ASP A 1 257 ? -13.117 8.701 29.932 1.00 84.50 257 ASP A N 1
ATOM 2039 C CA . ASP A 1 257 ? -14.264 9.462 30.429 1.00 84.50 257 ASP A CA 1
ATOM 2040 C C . ASP A 1 257 ? -15.129 8.625 31.379 1.00 84.50 257 ASP A C 1
ATOM 2042 O O . ASP A 1 257 ? -15.490 9.089 32.467 1.00 84.50 257 ASP A O 1
ATOM 2046 N N . ARG A 1 258 ? -15.346 7.340 31.067 1.00 80.94 258 ARG A N 1
ATOM 2047 C CA . ARG A 1 258 ? -16.016 6.398 31.982 1.00 80.94 258 ARG A CA 1
ATOM 2048 C C . ARG A 1 258 ? -15.238 6.212 33.285 1.00 80.94 258 ARG A C 1
ATOM 2050 O O . ARG A 1 258 ? -15.829 6.248 34.366 1.00 80.94 258 ARG A O 1
ATOM 2057 N N . MET A 1 259 ? -13.911 6.085 33.223 1.00 81.69 259 MET A N 1
ATOM 2058 C CA . MET A 1 259 ? -13.081 6.008 34.432 1.00 81.69 259 MET A CA 1
ATOM 2059 C C . MET A 1 259 ? -13.173 7.276 35.292 1.00 81.69 259 MET A C 1
ATOM 2061 O O . MET A 1 259 ? -13.247 7.179 36.522 1.00 81.69 259 MET A O 1
ATOM 2065 N N . LYS A 1 260 ? -13.190 8.466 34.675 1.00 81.75 260 LYS A N 1
ATOM 2066 C CA . LYS A 1 260 ? -13.379 9.741 35.387 1.00 81.75 260 LYS A CA 1
ATOM 2067 C C . LYS A 1 260 ? -14.748 9.801 36.066 1.00 81.75 260 LYS A C 1
ATOM 2069 O O . LYS A 1 260 ? -14.813 10.156 37.243 1.00 81.75 260 LYS A O 1
ATOM 2074 N N . MET A 1 261 ? -15.817 9.382 35.385 1.00 74.31 261 MET A N 1
ATOM 2075 C CA . MET A 1 261 ? -17.164 9.311 35.969 1.00 74.31 261 MET A CA 1
ATOM 2076 C C . MET A 1 261 ? -17.230 8.353 37.163 1.00 74.31 261 MET A C 1
ATOM 2078 O O . MET A 1 261 ? -17.812 8.702 38.189 1.00 74.31 261 MET A O 1
ATOM 2082 N N . CYS A 1 262 ? -16.602 7.177 37.082 1.00 73.44 262 CYS A N 1
ATOM 2083 C CA . CYS A 1 262 ? -16.542 6.238 38.206 1.00 73.44 262 CYS A CA 1
ATOM 2084 C C . CYS A 1 262 ? -15.773 6.819 39.402 1.00 73.44 262 CYS A C 1
ATOM 2086 O O . CYS A 1 262 ? -16.248 6.730 40.535 1.00 73.44 262 CYS A O 1
ATOM 2088 N N . LYS A 1 263 ? -14.636 7.493 39.174 1.00 69.75 263 LYS A N 1
ATOM 2089 C CA . LYS A 1 263 ? -13.908 8.202 40.245 1.00 69.75 263 LYS A CA 1
ATOM 2090 C C . LYS A 1 263 ? -14.746 9.323 40.872 1.00 69.75 263 LYS A C 1
ATOM 2092 O O . LYS A 1 263 ? -14.727 9.479 42.092 1.00 69.75 263 LYS A O 1
ATOM 2097 N N . GLY A 1 264 ? -15.500 10.069 40.063 1.00 65.12 264 GLY A N 1
ATOM 2098 C CA . GLY A 1 264 ? -16.426 11.106 40.529 1.00 65.12 264 GLY A CA 1
ATOM 2099 C C . GLY A 1 264 ? -17.567 10.539 41.377 1.00 65.12 264 GLY A C 1
ATOM 2100 O O . GLY A 1 264 ? -17.810 11.026 42.478 1.00 65.12 264 GLY A O 1
ATOM 2101 N N . LYS A 1 265 ? -18.207 9.451 40.928 1.00 61.28 265 LYS A N 1
ATOM 2102 C CA . LYS A 1 265 ? -19.280 8.766 41.671 1.00 61.28 265 LYS A CA 1
ATOM 2103 C C . LYS A 1 265 ? -18.798 8.189 43.000 1.00 61.28 265 LYS A C 1
ATOM 2105 O O . LYS A 1 265 ? -19.476 8.368 44.004 1.00 61.28 265 LYS A O 1
ATOM 2110 N N . VAL A 1 266 ? -17.615 7.571 43.045 1.00 63.97 266 VAL A N 1
ATOM 2111 C CA . VAL A 1 266 ? -17.019 7.082 44.306 1.00 63.97 266 VAL A CA 1
ATOM 2112 C C . VAL A 1 266 ? -16.747 8.238 45.271 1.00 63.97 266 VAL A C 1
ATOM 2114 O O . VAL A 1 266 ? -16.975 8.099 46.471 1.00 63.97 266 VAL A O 1
ATOM 2117 N N . ARG A 1 267 ? -16.310 9.400 44.767 1.00 53.28 267 ARG A N 1
ATOM 2118 C CA . ARG A 1 267 ? -16.099 10.600 45.590 1.00 53.28 267 ARG A CA 1
ATOM 2119 C C . ARG A 1 267 ? -17.420 11.163 46.131 1.00 53.28 267 ARG A C 1
ATOM 2121 O O . ARG A 1 267 ? -17.489 11.465 47.316 1.00 53.28 267 ARG A O 1
ATOM 2128 N N . ILE A 1 268 ? -18.470 11.235 45.309 1.00 58.91 268 ILE A N 1
ATOM 2129 C CA . ILE A 1 268 ? -19.812 11.694 45.721 1.00 58.91 268 ILE A CA 1
ATOM 2130 C C . ILE A 1 268 ? -20.448 10.726 46.727 1.00 58.91 268 ILE A C 1
ATOM 2132 O O . ILE A 1 268 ? -21.018 11.168 47.720 1.00 58.91 268 ILE A O 1
ATOM 2136 N N . LEU A 1 269 ? -20.316 9.413 46.521 1.00 57.16 269 LEU A N 1
ATOM 2137 C CA . LEU A 1 269 ? -20.800 8.405 47.469 1.00 57.16 269 LEU A CA 1
ATOM 2138 C C . LEU A 1 269 ? -20.046 8.479 48.800 1.00 57.16 269 LEU A C 1
ATOM 2140 O O . LEU A 1 269 ? -20.682 8.422 49.847 1.00 57.16 269 LEU A O 1
ATOM 2144 N N . LYS A 1 270 ? -18.722 8.695 48.785 1.00 52.44 270 LYS A N 1
ATOM 2145 C CA . LYS A 1 270 ? -17.946 8.956 50.011 1.00 52.44 270 LYS A CA 1
ATOM 2146 C C . LYS A 1 270 ? -18.408 10.219 50.739 1.00 52.44 270 LYS A C 1
ATOM 2148 O O . LYS A 1 270 ? -18.492 10.196 51.959 1.00 52.44 270 LYS A O 1
ATOM 2153 N N . LEU A 1 271 ? -18.712 11.297 50.016 1.00 54.06 271 LEU A N 1
ATOM 2154 C CA . LEU A 1 271 ? -19.202 12.544 50.614 1.00 54.06 271 LEU A CA 1
ATOM 2155 C C . LEU A 1 271 ? -20.610 12.384 51.200 1.00 54.06 271 LEU A C 1
ATOM 2157 O O . LEU A 1 271 ? -20.841 12.833 52.318 1.00 54.06 271 LEU A O 1
ATOM 2161 N N . LYS A 1 272 ? -21.516 11.674 50.513 1.00 52.31 272 LYS A N 1
ATOM 2162 C CA . LYS A 1 272 ? -22.836 11.328 51.064 1.00 52.31 272 LYS A CA 1
ATOM 2163 C C . LYS A 1 272 ? -22.712 10.462 52.320 1.00 52.31 272 LYS A C 1
ATOM 2165 O O . LYS A 1 272 ? -23.294 10.815 53.333 1.00 52.31 272 LYS A O 1
ATOM 2170 N N . PHE A 1 273 ? -21.885 9.412 52.306 1.00 52.09 273 PHE A N 1
ATOM 2171 C CA . PHE A 1 273 ? -21.644 8.576 53.492 1.00 52.09 273 PHE A CA 1
ATOM 2172 C C . PHE A 1 273 ? -20.976 9.329 54.655 1.00 52.09 273 PHE A C 1
ATOM 2174 O O . PHE A 1 273 ? -21.244 9.014 55.811 1.00 52.09 273 PHE A O 1
ATOM 2181 N N . CYS A 1 274 ? -20.118 10.315 54.374 1.00 51.12 274 CYS A N 1
ATOM 2182 C CA . CYS A 1 274 ? -19.512 11.15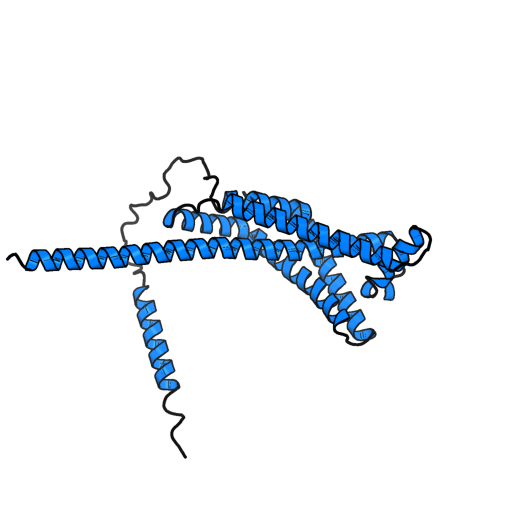9 55.406 1.00 51.12 274 CYS A CA 1
ATOM 2183 C C . CYS A 1 274 ? -20.540 12.128 56.012 1.00 51.12 274 CYS A C 1
ATOM 2185 O O . CYS A 1 274 ? -20.592 12.290 57.225 1.00 51.12 274 CYS A O 1
ATOM 2187 N N . SER A 1 275 ? -21.409 12.712 55.181 1.00 49.53 275 SER A N 1
ATOM 2188 C CA . SER A 1 275 ? -22.457 13.627 55.637 1.00 49.53 275 SER A CA 1
ATOM 2189 C C . SER A 1 275 ? -23.539 12.913 56.450 1.00 49.53 275 SER A C 1
ATOM 2191 O O . SER A 1 275 ? -23.995 13.470 57.437 1.00 49.53 275 SER A O 1
ATOM 2193 N N . THR A 1 276 ? -23.912 11.673 56.117 1.00 50.19 276 THR A N 1
ATOM 2194 C CA . THR A 1 276 ? -24.899 10.902 56.902 1.00 50.19 276 THR A CA 1
ATOM 2195 C C . THR A 1 276 ? -24.355 10.437 58.259 1.00 50.19 276 THR A C 1
ATOM 2197 O O . THR A 1 276 ? -25.130 10.247 59.187 1.00 50.19 276 THR A O 1
ATOM 2200 N N . LYS A 1 277 ? -23.030 10.310 58.417 1.00 46.91 277 LYS A N 1
ATOM 2201 C CA . LYS A 1 277 ? -22.385 10.010 59.711 1.00 46.91 277 LYS A CA 1
ATOM 2202 C C . LYS A 1 277 ? -22.248 11.215 60.649 1.00 46.91 277 LYS A C 1
ATOM 2204 O O . LYS A 1 277 ? -21.831 11.026 61.780 1.00 46.91 277 LYS A O 1
ATOM 2209 N N . LEU A 1 278 ? -22.567 12.423 60.188 1.00 47.00 278 LEU A N 1
ATOM 2210 C CA . LEU A 1 278 ? -22.538 13.655 60.988 1.00 47.00 278 LEU A CA 1
ATOM 2211 C C . LEU A 1 278 ? -23.909 14.021 61.587 1.00 47.00 278 LEU A C 1
ATOM 2213 O O . LEU A 1 278 ? -24.011 15.021 62.287 1.00 47.00 278 LEU A O 1
ATOM 2217 N N . TYR A 1 279 ? -24.944 13.216 61.320 1.00 42.59 279 TYR A N 1
ATOM 2218 C CA . TYR A 1 279 ? -26.307 13.392 61.841 1.00 42.59 279 TYR A CA 1
ATOM 2219 C C . TYR A 1 279 ? -26.751 12.265 62.796 1.00 42.59 279 TYR A C 1
ATOM 2221 O O . TYR A 1 279 ? -27.944 12.130 63.056 1.00 42.59 279 TYR A O 1
ATOM 2229 N N . PHE A 1 280 ? -25.811 11.467 63.312 1.00 39.56 280 PHE A N 1
ATOM 2230 C CA . PHE A 1 280 ? -26.030 10.496 64.388 1.00 39.56 280 PHE A CA 1
ATOM 2231 C C . PHE A 1 280 ? -24.974 10.670 65.473 1.00 39.56 280 PHE A C 1
ATOM 2233 O O . PHE A 1 280 ? -23.796 10.868 65.095 1.00 39.56 280 PHE A O 1
#

InterPro domains:
  IPR009318 Gustatory receptor [PF06151] (48-265)

Radius of gyration: 28.04 Å; chains: 1; bounding box: 69×42×96 Å

Secondary structure (DSSP, 8-state):
---SSSSHHHHHHHHHHHHHHHHHTT---TT---------SS-TT-----TTSHHHHHHHHHHHHHHHS-----SS---TT-HHHHHHHHHHHHHHHHHHHHHHHHHHS---HHHHHHHHHHHHHHHHHHHHHHHHHHHHHHHHHHHHHHHHH-PPTTHHHHHHHHHHHHHHHHHHHHHHHHHHHHHHS-S--HHHHHHHHHHHH-HHHHTTS---HHHHHHHHHHHHHHHHHHHHHHHHHHHHHHHHHHHHHHHHHHHHHHHHHHHHHHHHHHHHTT--